Protein AF-A0A1H0IY17-F1 (afdb_monomer)

Secondary structure (DSSP, 8-state):
--SSHHHHHHHHHHHHHHHH-SSS-PPPEEEEP--------HHHHHHHHHHHHSS----EEE--SSEEEEHHHHHHHHHHH------S-HHHHHHHHHT--HHHHHHHHHHHHHHHHHHHHHHHHHHHHHHTTSTTTTT---HHHHHHHHHHHHHHHHH-SSEEE--BTTEEPPHHHHHHHHHHHHHHHHHHHHHHHTS--TTS----S-------------EE--S-HHHHHHHHHHHHHTTS----SS-HHHHHHHHHHHEE-GGG-SSSS--HHHHHHHHHSEEEETTTTEEEETT--TTPPPSSTTSPP----PPPPP-

Foldseek 3Di:
DPDCPVVVVVLLVVLLCQQPVPPPPHAAEEEDEDDDQDDADPVNLVVQCCQQQVEDFPDKDWADSHKYAYLVVVVSVCVNPDPDDPDPDPPVSSVVVVPDDSVVVSVVVSVSLVRSLVNCVVVVVVHLVVVCVDPVNVPPPDSLVVLVVLLVVLVVQLPDPTMFTDNHDRIDDHRVSRSSVSVVSNVVSVVVNVVVVPPDPPDDPDDDPDDDPDDDPPDQAAAEDQDALLLVLLVVVLCCVLVVDDQPPDDLLVSLVVNCSHHDDVNHDPDPDDPSSVVNSQQNDWDQPPVPSDTHGPSPDVPDDRPCPPPDRDDDPPDPPDD

pLDDT: mean 73.16, std 17.06, range [29.19, 95.38]

Sequence (323 aa):
MITHTDSFQKHLNIISLLLMTVDKQPATTYITSSLSDYKLSKKDLNDWYAENFESLPLYTSDKSDEVTILSSFMHYYRQYHGNEDFIDTLGERIRELEDLERDSILLDIDEYINEWIDNVFYGFARIIKKLRKEPVFACIPNDLLVIKNLLKFYKEVREAEDIQLNFFHHISLPKRVADVMTDMLILLLSDKVELITLEPTLDQPLQNPGSTLTEASNDIFKINWLAPQQEFAELIHQLTEKGYLSLPDMSMASQARHLARIFDFSATQRKQNPDVANNLLAVLKPVQDKNLKTTTYSYLKPTYKMKFDSIPYRPHKKKPKAR

Radius of gyration: 24.73 Å; Cα contacts (8 Å, |Δi|>4): 315; chains: 1; bounding box: 65×42×65 Å

Mean predicted aligned error: 17.44 Å

Organism: NCBI:txid430522

Solvent-accessible surface area (backbone atoms only — not comparable to full-atom values): 19330 Å² total; per-residue (Å²): 144,74,92,49,62,71,55,51,54,50,51,50,54,48,42,51,42,62,58,60,33,90,85,55,86,50,52,54,74,43,78,44,84,60,93,69,99,65,87,71,50,76,63,55,48,52,51,52,45,38,61,42,36,51,57,78,68,86,47,71,42,70,54,33,74,35,33,35,37,32,46,54,47,59,51,51,52,50,58,68,76,40,92,64,72,89,73,87,54,69,73,61,55,46,52,58,58,72,67,52,56,68,69,60,55,51,50,52,50,47,51,52,51,51,50,28,49,50,34,50,68,79,36,37,75,61,33,54,62,53,50,43,68,35,84,95,33,56,85,57,94,42,70,67,59,53,44,52,52,50,40,51,52,48,50,55,41,64,73,40,86,62,40,26,63,41,65,37,81,61,43,45,58,24,36,74,50,36,45,52,54,44,52,51,50,43,51,54,40,50,54,50,48,51,56,62,70,63,56,73,68,93,82,64,84,88,74,79,96,77,75,79,85,70,79,82,70,96,66,78,72,54,47,79,41,79,58,53,67,51,58,51,35,51,46,57,49,46,34,40,76,28,53,76,41,79,81,72,98,64,56,64,66,58,51,21,40,52,49,46,55,45,35,36,46,77,87,47,55,94,60,100,70,89,54,59,30,63,55,43,28,61,38,61,42,70,40,72,39,85,88,73,78,41,80,41,46,67,57,69,45,98,85,56,77,79,86,61,74,78,63,74,79,44,80,73,76,74,75,76,76,87,126

Structure (mmCIF, N/CA/C/O backbone):
data_AF-A0A1H0IY17-F1
#
_entry.id   AF-A0A1H0IY17-F1
#
loop_
_atom_site.group_PDB
_atom_site.id
_atom_site.type_symbol
_atom_site.label_atom_id
_atom_site.label_alt_id
_atom_site.label_comp_id
_atom_site.label_asym_id
_atom_site.label_entity_id
_atom_site.label_seq_id
_atom_site.pdbx_PDB_ins_code
_atom_site.Cartn_x
_atom_site.Cartn_y
_atom_site.Cartn_z
_atom_site.occupancy
_atom_site.B_iso_or_equiv
_atom_site.auth_seq_id
_atom_site.auth_comp_id
_atom_site.auth_asym_id
_atom_site.auth_atom_id
_atom_site.pdbx_PDB_model_num
ATOM 1 N N . MET A 1 1 ? 20.052 -4.767 16.374 1.00 37.91 1 MET A N 1
ATOM 2 C CA . MET A 1 1 ? 19.843 -3.956 15.152 1.00 37.91 1 MET A CA 1
ATOM 3 C C . MET A 1 1 ? 20.611 -4.509 13.933 1.00 37.91 1 MET A C 1
ATOM 5 O O . MET A 1 1 ? 20.852 -3.755 13.007 1.00 37.91 1 MET A O 1
ATOM 9 N N . ILE A 1 2 ? 21.004 -5.799 13.922 1.00 32.47 2 ILE A N 1
ATOM 10 C CA . ILE A 1 2 ? 21.912 -6.406 12.913 1.00 32.47 2 ILE A CA 1
ATOM 11 C C . ILE A 1 2 ? 21.317 -7.699 12.293 1.00 32.47 2 ILE A C 1
ATOM 13 O O . ILE A 1 2 ? 21.936 -8.333 11.456 1.00 32.47 2 ILE A O 1
ATOM 17 N N . THR A 1 3 ? 20.104 -8.129 12.647 1.00 48.06 3 THR A N 1
ATOM 18 C CA . THR A 1 3 ? 19.660 -9.507 12.344 1.00 48.06 3 THR A CA 1
ATOM 19 C C . THR A 1 3 ? 19.068 -9.738 10.951 1.00 48.06 3 THR A C 1
ATOM 21 O O . THR A 1 3 ? 18.920 -10.896 10.570 1.00 48.06 3 THR A O 1
ATOM 24 N N . HIS A 1 4 ? 18.770 -8.694 10.166 1.00 54.31 4 HIS A N 1
ATOM 25 C CA . HIS A 1 4 ? 18.048 -8.864 8.893 1.00 54.31 4 HIS A CA 1
ATOM 26 C C . HIS A 1 4 ? 18.672 -8.184 7.671 1.00 54.31 4 HIS A C 1
ATOM 28 O O . HIS A 1 4 ? 18.168 -8.401 6.574 1.00 54.31 4 HIS A O 1
ATOM 34 N N . THR A 1 5 ? 19.778 -7.440 7.794 1.00 59.03 5 THR A N 1
ATOM 35 C CA . THR A 1 5 ? 20.442 -6.803 6.635 1.00 59.03 5 THR A CA 1
ATOM 36 C C . THR A 1 5 ? 20.829 -7.835 5.570 1.00 59.03 5 THR A C 1
ATOM 38 O O . THR A 1 5 ? 20.545 -7.644 4.391 1.00 59.03 5 THR A O 1
ATOM 41 N N . ASP A 1 6 ? 21.348 -8.989 5.998 1.00 63.59 6 ASP A N 1
ATOM 42 C CA . ASP A 1 6 ? 21.683 -10.107 5.107 1.00 63.59 6 ASP A CA 1
ATOM 43 C C . ASP A 1 6 ? 20.436 -10.739 4.469 1.00 63.59 6 ASP A C 1
ATOM 45 O O . ASP A 1 6 ? 20.469 -11.185 3.322 1.00 63.59 6 ASP A O 1
ATOM 49 N N . SER A 1 7 ? 19.312 -10.753 5.196 1.00 67.50 7 SER A N 1
ATOM 50 C CA . SER A 1 7 ? 18.027 -11.219 4.670 1.00 67.50 7 SER A CA 1
ATOM 51 C C . SER A 1 7 ? 17.521 -10.269 3.586 1.00 67.50 7 SER A C 1
ATOM 53 O O . SER A 1 7 ? 17.184 -10.725 2.499 1.00 67.50 7 SER A O 1
ATOM 55 N N . PHE A 1 8 ? 17.521 -8.956 3.823 1.00 69.88 8 PHE A N 1
ATOM 56 C CA . PHE A 1 8 ? 17.051 -7.973 2.843 1.00 69.88 8 PHE A CA 1
ATOM 57 C C . PHE A 1 8 ? 17.925 -7.940 1.591 1.00 69.88 8 PHE A C 1
ATOM 59 O O . PHE A 1 8 ? 17.383 -8.021 0.492 1.00 69.88 8 PHE A O 1
ATOM 66 N N . GLN A 1 9 ? 19.253 -7.964 1.735 1.00 72.56 9 GLN A N 1
ATOM 67 C CA . GLN A 1 9 ? 20.152 -8.048 0.582 1.00 72.56 9 GLN A CA 1
ATOM 68 C C . GLN A 1 9 ? 19.930 -9.332 -0.227 1.00 72.56 9 GLN A C 1
ATOM 70 O O . GLN A 1 9 ? 19.981 -9.321 -1.455 1.00 72.56 9 GLN A O 1
ATOM 75 N N . LYS A 1 10 ? 19.636 -10.452 0.443 1.00 75.12 10 LYS A N 1
ATOM 76 C CA . LYS A 1 10 ? 19.277 -11.699 -0.237 1.00 75.12 10 LYS A CA 1
ATOM 77 C C . LYS A 1 10 ? 17.968 -11.566 -1.021 1.00 75.12 10 LYS A C 1
ATOM 79 O O . LYS A 1 10 ? 17.906 -12.079 -2.134 1.00 75.12 10 LYS A O 1
ATOM 84 N N . HIS A 1 11 ? 16.949 -10.900 -0.476 1.00 78.56 11 HIS A N 1
ATOM 85 C CA . HIS A 1 11 ? 15.690 -10.664 -1.195 1.00 78.56 11 HIS A CA 1
ATOM 86 C C . HIS A 1 11 ? 15.892 -9.722 -2.390 1.00 78.56 11 HIS A C 1
ATOM 88 O O . HIS A 1 11 ? 15.378 -10.026 -3.460 1.00 78.56 11 HIS A O 1
ATOM 94 N N . LEU A 1 12 ? 16.708 -8.668 -2.256 1.00 75.94 12 LEU A N 1
ATOM 95 C CA . LEU A 1 12 ? 17.094 -7.800 -3.377 1.00 75.94 12 LEU A CA 1
ATOM 96 C C . LEU A 1 12 ? 17.772 -8.595 -4.495 1.00 75.94 12 LEU A C 1
ATOM 98 O O . LEU A 1 12 ? 17.320 -8.570 -5.632 1.00 75.94 12 LEU A O 1
ATOM 102 N N . ASN A 1 13 ? 18.768 -9.416 -4.155 1.00 71.75 13 ASN A N 1
ATOM 103 C CA . ASN A 1 13 ? 19.439 -10.269 -5.137 1.00 71.75 13 ASN A CA 1
ATOM 104 C C . ASN A 1 13 ? 18.468 -11.257 -5.816 1.00 71.75 13 ASN A C 1
ATOM 106 O O . ASN A 1 13 ? 18.638 -11.581 -6.991 1.00 71.75 13 ASN A O 1
ATOM 110 N N . ILE A 1 14 ? 17.456 -11.754 -5.090 1.00 79.25 14 ILE A N 1
ATOM 111 C CA . ILE A 1 14 ? 16.398 -12.605 -5.655 1.00 79.25 14 ILE A CA 1
ATOM 112 C C . ILE A 1 14 ? 15.518 -11.804 -6.619 1.00 79.25 14 ILE A C 1
ATOM 114 O O . ILE A 1 14 ? 15.199 -12.324 -7.683 1.00 79.25 14 ILE A O 1
ATOM 118 N N . ILE A 1 15 ? 15.138 -10.570 -6.280 1.00 79.00 15 ILE A N 1
ATOM 119 C CA . ILE A 1 15 ? 14.348 -9.692 -7.156 1.00 79.00 15 ILE A CA 1
ATOM 120 C C . ILE A 1 15 ? 15.106 -9.426 -8.454 1.00 79.00 15 ILE A C 1
ATOM 122 O O . ILE A 1 15 ? 14.567 -9.716 -9.522 1.00 79.00 15 ILE A O 1
ATOM 126 N N . SER A 1 16 ? 16.362 -8.980 -8.370 1.00 76.31 16 SER A N 1
ATOM 127 C CA . SER A 1 16 ? 17.181 -8.715 -9.554 1.00 76.31 16 SER A CA 1
ATOM 128 C C . SER A 1 16 ? 17.328 -9.976 -10.405 1.00 76.31 16 SER A C 1
ATOM 130 O O . SER A 1 16 ? 17.179 -9.925 -11.621 1.00 76.31 16 SER A O 1
ATOM 132 N N . LEU A 1 17 ? 17.524 -11.146 -9.783 1.00 74.75 17 LEU A N 1
ATOM 133 C CA . LEU A 1 17 ? 17.563 -12.417 -10.505 1.00 74.75 17 LEU A CA 1
ATOM 134 C C . LEU A 1 17 ? 16.223 -12.748 -11.178 1.00 74.75 17 LEU A C 1
ATOM 136 O O . LEU A 1 17 ? 16.236 -13.200 -12.313 1.00 74.75 17 LEU A O 1
ATOM 140 N N . LEU A 1 18 ? 15.085 -12.547 -10.509 1.00 77.31 18 LEU A N 1
ATOM 141 C CA . LEU A 1 18 ? 13.752 -12.826 -11.060 1.00 77.31 18 LEU A CA 1
ATOM 142 C C . LEU A 1 18 ? 13.399 -11.902 -12.229 1.00 77.31 18 LEU A C 1
ATOM 144 O O . LEU A 1 18 ? 12.752 -12.347 -13.178 1.00 77.31 18 LEU A O 1
ATOM 148 N N . LEU A 1 19 ? 13.824 -10.641 -12.169 1.00 71.81 19 LEU A N 1
ATOM 149 C CA . LEU A 1 19 ? 13.675 -9.687 -13.265 1.00 71.81 19 LEU A CA 1
ATOM 150 C C . LEU A 1 19 ? 14.589 -10.060 -14.439 1.00 71.81 19 LEU A C 1
ATOM 152 O O . LEU A 1 19 ? 14.130 -10.115 -15.578 1.00 71.81 19 LEU A O 1
ATOM 156 N N . MET A 1 20 ? 15.852 -10.388 -14.149 1.00 68.88 20 MET A N 1
ATOM 157 C CA . MET A 1 20 ? 16.910 -10.575 -15.147 1.00 68.88 20 MET A CA 1
ATOM 158 C C . MET A 1 20 ? 17.097 -12.019 -15.620 1.00 68.88 20 MET A C 1
ATOM 160 O O . MET A 1 20 ? 17.991 -12.262 -16.424 1.00 68.88 20 MET A O 1
ATOM 164 N N . THR A 1 21 ? 16.338 -12.995 -15.100 1.00 59.38 21 THR A N 1
ATOM 165 C CA . THR A 1 21 ? 16.681 -14.421 -15.244 1.00 59.38 21 THR A CA 1
ATOM 166 C C . THR A 1 21 ? 16.997 -14.821 -16.687 1.00 59.38 21 THR A C 1
ATOM 168 O O . THR A 1 21 ? 16.130 -14.896 -17.554 1.00 59.38 21 THR A O 1
ATOM 171 N N . VAL A 1 22 ? 18.277 -15.135 -16.880 1.00 46.47 22 VAL A N 1
ATOM 172 C CA . VAL A 1 22 ? 18.977 -15.380 -18.146 1.00 46.47 22 VAL A CA 1
ATOM 173 C C . VAL A 1 22 ? 18.685 -16.780 -18.732 1.00 46.47 22 VAL A C 1
ATOM 175 O O . VAL A 1 22 ? 18.969 -17.021 -19.898 1.00 46.47 22 VAL A O 1
ATOM 178 N N . ASP A 1 23 ? 18.033 -17.683 -17.979 1.00 43.78 23 ASP A N 1
ATOM 179 C CA . ASP A 1 23 ? 17.825 -19.099 -18.369 1.00 43.78 23 ASP A CA 1
ATOM 180 C C . ASP A 1 23 ? 16.355 -19.584 -18.394 1.00 43.78 23 ASP A C 1
ATOM 182 O O . ASP A 1 23 ? 16.060 -20.710 -18.801 1.00 43.78 23 ASP A O 1
ATOM 186 N N . LYS A 1 24 ? 15.393 -18.760 -17.970 1.00 46.62 24 LYS A N 1
ATOM 187 C CA . LYS A 1 24 ? 13.948 -19.028 -18.089 1.00 46.62 24 LYS A CA 1
ATOM 188 C C . LYS A 1 24 ? 13.321 -17.738 -18.568 1.00 46.62 24 LYS A C 1
ATOM 190 O O . LYS A 1 24 ? 13.585 -16.723 -17.942 1.00 46.62 24 LYS A O 1
ATOM 195 N N . GLN A 1 25 ? 12.567 -17.799 -19.670 1.00 52.28 25 GLN A N 1
ATOM 196 C CA . GLN A 1 25 ? 12.055 -16.636 -20.403 1.00 52.28 25 GLN A CA 1
ATOM 197 C C . GLN A 1 25 ? 11.813 -15.431 -19.476 1.00 52.28 25 GLN A C 1
ATOM 199 O O . GLN A 1 25 ? 10.985 -15.556 -18.568 1.00 52.28 25 GLN A O 1
ATOM 204 N N . PRO A 1 26 ? 12.547 -14.316 -19.662 1.00 57.06 26 PRO A N 1
ATOM 205 C CA . PRO A 1 26 ? 12.422 -13.157 -18.788 1.00 57.06 26 PRO A CA 1
ATOM 206 C C . PRO A 1 26 ? 10.967 -12.682 -18.750 1.00 57.06 26 PRO A C 1
ATOM 208 O O . PRO A 1 26 ? 10.211 -12.934 -19.697 1.00 57.06 26 PRO A O 1
ATOM 211 N N . ALA A 1 27 ? 10.569 -11.995 -17.677 1.00 63.00 27 ALA A N 1
ATOM 212 C CA . ALA A 1 27 ? 9.201 -11.498 -17.522 1.00 63.00 27 ALA A CA 1
ATOM 213 C C . ALA A 1 27 ? 8.823 -10.618 -18.716 1.00 63.00 27 ALA A C 1
ATOM 215 O O . ALA A 1 27 ? 9.555 -9.673 -19.024 1.00 63.00 27 ALA A O 1
ATOM 216 N N . THR A 1 28 ? 7.747 -10.945 -19.437 1.00 66.75 28 THR A N 1
ATOM 217 C CA . THR A 1 28 ? 7.346 -10.179 -20.626 1.00 66.75 28 THR A CA 1
ATOM 218 C C . THR A 1 28 ? 7.130 -8.725 -20.229 1.00 66.75 28 THR A C 1
ATOM 220 O O . THR A 1 28 ? 6.420 -8.456 -19.263 1.00 66.75 28 THR A O 1
ATOM 223 N N . THR A 1 29 ? 7.789 -7.804 -20.930 1.00 68.38 29 THR A N 1
ATOM 224 C CA . THR A 1 29 ? 7.802 -6.381 -20.587 1.00 68.38 29 THR A CA 1
ATOM 225 C C . THR A 1 29 ? 6.983 -5.611 -21.608 1.00 68.38 29 THR A C 1
ATOM 227 O O . THR A 1 29 ? 7.269 -5.691 -22.801 1.00 68.38 29 THR A O 1
ATOM 230 N N . TYR A 1 30 ? 6.000 -4.848 -21.143 1.00 75.19 30 TYR A N 1
ATOM 231 C CA . TYR A 1 30 ? 5.195 -3.969 -21.984 1.00 75.19 30 TYR A CA 1
ATOM 232 C C . TYR A 1 30 ? 5.349 -2.529 -21.523 1.00 75.19 30 TYR A C 1
ATOM 234 O O . TYR A 1 30 ? 5.089 -2.206 -20.361 1.00 75.19 30 TYR A O 1
ATOM 242 N N . ILE A 1 31 ? 5.715 -1.654 -22.456 1.00 69.94 31 ILE A N 1
ATOM 243 C CA . ILE A 1 31 ? 5.578 -0.215 -22.263 1.00 69.94 31 ILE A CA 1
ATOM 244 C C . ILE A 1 31 ? 4.209 0.179 -22.794 1.00 69.94 31 ILE A C 1
ATOM 246 O O . ILE A 1 31 ? 3.917 0.023 -23.978 1.00 69.94 31 ILE A O 1
ATOM 250 N N . THR A 1 32 ? 3.356 0.686 -21.910 1.00 72.56 32 THR A N 1
ATOM 251 C CA . THR A 1 32 ? 2.090 1.289 -22.328 1.00 72.56 32 THR A CA 1
ATOM 252 C C . THR A 1 32 ? 2.294 2.783 -22.499 1.00 72.56 32 THR A C 1
ATOM 254 O O . THR A 1 32 ? 2.625 3.490 -21.542 1.00 72.56 32 THR A O 1
ATOM 257 N N . SER A 1 33 ? 2.092 3.283 -23.715 1.00 62.88 33 SER A N 1
ATOM 258 C CA . SER A 1 33 ? 2.184 4.711 -23.972 1.00 62.88 33 SER A CA 1
ATOM 259 C C . SER A 1 33 ? 0.925 5.424 -23.486 1.00 62.88 33 SER A C 1
ATOM 261 O O . SER A 1 33 ? -0.207 5.106 -23.846 1.00 62.88 33 SER A O 1
ATOM 263 N N . SER A 1 34 ? 1.138 6.401 -22.608 1.00 62.03 34 SER A N 1
ATOM 264 C CA . SER A 1 34 ? 0.096 7.266 -22.069 1.00 62.03 34 SER A CA 1
ATOM 265 C C . SER A 1 34 ? 0.420 8.702 -22.457 1.00 62.03 34 SER A C 1
ATOM 267 O O . SER A 1 34 ? 1.279 9.343 -21.851 1.00 62.03 34 SER A O 1
ATOM 269 N N . LEU A 1 35 ? -0.266 9.211 -23.480 1.00 51.00 35 LEU A N 1
ATOM 270 C CA . LEU A 1 35 ? -0.174 10.609 -23.893 1.00 51.00 35 LEU A CA 1
ATOM 271 C C . LEU A 1 35 ? -1.081 11.452 -22.998 1.00 51.00 35 LEU A C 1
ATOM 273 O O . LEU A 1 35 ? -2.274 11.604 -23.258 1.00 51.00 35 LEU A O 1
ATOM 277 N N . SER A 1 36 ? -0.515 12.016 -21.938 1.00 52.34 36 SER A N 1
ATOM 278 C CA . SER A 1 36 ? -1.135 13.149 -21.258 1.00 52.34 36 SER A CA 1
ATOM 279 C C . SER A 1 36 ? -0.161 14.316 -21.277 1.00 52.34 36 SER A C 1
ATOM 281 O O . SER A 1 36 ? 0.764 14.351 -20.469 1.00 52.34 36 SER A O 1
ATOM 283 N N . ASP A 1 37 ? -0.374 15.262 -22.195 1.00 49.00 37 ASP A N 1
ATOM 284 C CA . ASP A 1 37 ? 0.392 16.510 -22.331 1.00 49.00 37 ASP A CA 1
ATOM 285 C C . ASP A 1 37 ? 0.127 17.459 -21.150 1.00 49.00 37 ASP A C 1
ATOM 287 O O . ASP A 1 37 ? -0.426 18.550 -21.297 1.00 49.00 37 ASP A O 1
ATOM 291 N N . TYR A 1 38 ? 0.478 17.030 -19.941 1.00 56.69 38 TYR A N 1
ATOM 292 C CA . TYR A 1 38 ? 0.327 17.823 -18.734 1.00 56.69 38 TYR A CA 1
ATOM 293 C C . TYR A 1 38 ? 1.695 18.185 -18.180 1.00 56.69 38 TYR A C 1
ATOM 295 O O . TYR A 1 38 ? 2.467 17.334 -17.744 1.00 56.69 38 TYR A O 1
ATOM 303 N N . LYS A 1 39 ? 1.980 19.488 -18.174 1.00 64.31 39 LYS A N 1
ATOM 304 C CA . LYS A 1 39 ? 3.112 20.050 -17.446 1.00 64.31 39 LYS A CA 1
ATOM 305 C C . LYS A 1 39 ? 2.818 19.903 -15.952 1.00 64.31 39 LYS A C 1
ATOM 307 O O . LYS A 1 39 ? 2.002 20.652 -15.416 1.00 64.31 39 LYS A O 1
ATOM 312 N N . LEU A 1 40 ? 3.435 18.916 -15.305 1.00 71.12 40 LEU A N 1
ATOM 313 C CA . LEU A 1 40 ? 3.306 18.730 -13.862 1.00 71.12 40 LEU A CA 1
ATOM 314 C C . LEU A 1 40 ? 3.971 19.897 -13.136 1.00 71.12 40 LEU A C 1
ATOM 316 O O . LEU A 1 40 ? 5.055 20.340 -13.509 1.00 71.12 40 LEU A O 1
ATOM 320 N N . SER A 1 41 ? 3.336 20.424 -12.094 1.00 83.12 41 SER A N 1
ATOM 321 C CA . SER A 1 41 ? 4.022 21.351 -11.201 1.00 83.12 41 SER A CA 1
ATOM 322 C C . SER A 1 41 ? 5.042 20.596 -10.341 1.00 83.12 41 SER A C 1
ATOM 324 O O . SER A 1 41 ? 4.937 19.387 -10.140 1.00 83.12 41 SER A O 1
ATOM 326 N N . LYS A 1 42 ? 5.999 21.316 -9.739 1.00 83.06 42 LYS A N 1
ATOM 327 C CA . LYS A 1 42 ? 6.918 20.725 -8.747 1.00 83.06 42 LYS A CA 1
ATOM 328 C C . LYS A 1 42 ? 6.168 20.037 -7.600 1.00 83.06 42 LYS A C 1
ATOM 330 O O . LYS A 1 42 ? 6.643 19.049 -7.055 1.00 83.06 42 LYS A O 1
ATOM 335 N N . LYS A 1 43 ? 5.000 20.567 -7.225 1.00 86.62 43 LYS A N 1
ATOM 336 C CA . LYS A 1 43 ? 4.153 19.948 -6.209 1.00 86.62 43 LYS A CA 1
ATOM 337 C C . LYS A 1 43 ? 3.595 18.613 -6.705 1.00 86.62 43 LYS A C 1
ATOM 339 O O . LYS A 1 43 ? 3.693 17.643 -5.972 1.00 86.62 43 LYS A O 1
ATOM 344 N N . ASP A 1 44 ? 3.081 18.564 -7.931 1.00 86.38 44 ASP A N 1
ATOM 345 C CA . ASP A 1 44 ? 2.517 17.331 -8.493 1.00 86.38 44 ASP A CA 1
ATOM 346 C C . ASP A 1 44 ? 3.588 16.237 -8.632 1.00 86.38 44 ASP A C 1
ATOM 348 O O . ASP A 1 44 ? 3.319 15.083 -8.323 1.00 86.38 44 ASP A O 1
ATOM 352 N N . LEU A 1 45 ? 4.821 16.602 -9.011 1.00 86.38 45 LEU A N 1
ATOM 353 C CA . LEU A 1 45 ? 5.962 15.676 -9.041 1.00 86.38 45 LEU A CA 1
ATOM 354 C C . LEU A 1 45 ? 6.327 15.151 -7.646 1.00 86.38 45 LEU A C 1
ATOM 356 O O . LEU A 1 45 ? 6.570 13.960 -7.484 1.00 86.38 45 LEU A O 1
ATOM 360 N N . ASN A 1 46 ? 6.338 16.021 -6.631 1.00 89.12 46 ASN A N 1
ATOM 361 C CA . ASN A 1 46 ? 6.594 15.606 -5.250 1.00 89.12 46 ASN A CA 1
ATOM 362 C C . ASN A 1 46 ? 5.487 14.694 -4.703 1.00 89.12 46 ASN A C 1
ATOM 364 O O . ASN A 1 46 ? 5.785 13.744 -3.984 1.00 89.12 46 ASN A O 1
ATOM 368 N N . ASP A 1 47 ? 4.225 14.999 -5.011 1.00 89.12 47 ASP A N 1
ATOM 369 C CA . ASP A 1 47 ? 3.076 14.199 -4.584 1.00 89.12 47 ASP A CA 1
ATOM 370 C C . ASP A 1 47 ? 3.118 12.822 -5.277 1.00 89.12 47 ASP A C 1
ATOM 372 O O . ASP A 1 47 ? 3.045 11.800 -4.598 1.00 89.12 47 ASP A O 1
ATOM 376 N N . TRP A 1 48 ? 3.378 12.783 -6.591 1.00 90.94 48 TRP A N 1
ATOM 377 C CA . TRP A 1 48 ? 3.592 11.542 -7.345 1.00 90.94 48 TRP A CA 1
ATOM 378 C C . TRP A 1 48 ? 4.746 10.705 -6.777 1.00 90.94 48 TRP A C 1
ATOM 380 O O . TRP A 1 48 ? 4.592 9.500 -6.567 1.00 90.94 48 TRP A O 1
ATOM 390 N N . TYR A 1 49 ? 5.890 11.327 -6.481 1.00 92.94 49 TYR A N 1
ATOM 391 C CA . TYR A 1 49 ? 7.031 10.625 -5.895 1.00 92.94 49 TYR A CA 1
ATOM 392 C C . TYR A 1 49 ? 6.681 10.066 -4.513 1.00 92.94 49 TYR A C 1
ATOM 394 O O . TYR A 1 49 ? 6.956 8.907 -4.216 1.00 92.94 49 TYR A O 1
ATOM 402 N N . ALA A 1 50 ? 6.006 10.855 -3.672 1.00 90.69 50 ALA A N 1
ATOM 403 C CA . ALA A 1 50 ? 5.592 10.408 -2.349 1.00 90.69 50 ALA A CA 1
ATOM 404 C C . ALA A 1 50 ? 4.619 9.218 -2.404 1.00 90.69 50 ALA A C 1
ATOM 406 O O . ALA A 1 50 ? 4.705 8.336 -1.551 1.00 90.69 50 ALA A O 1
ATOM 407 N N . GLU A 1 51 ? 3.719 9.183 -3.387 1.00 89.69 51 GLU A N 1
ATOM 408 C CA . GLU A 1 51 ? 2.786 8.072 -3.604 1.00 89.69 51 GLU A CA 1
ATOM 409 C C . GLU A 1 51 ? 3.490 6.789 -4.064 1.00 89.69 51 GLU A C 1
ATOM 411 O O . GLU A 1 51 ? 3.068 5.706 -3.669 1.00 89.69 51 GLU A O 1
ATOM 416 N N . ASN A 1 52 ? 4.570 6.891 -4.843 1.00 93.19 52 ASN A N 1
ATOM 417 C CA . ASN A 1 52 ? 5.251 5.735 -5.441 1.00 93.19 52 ASN A CA 1
ATOM 418 C C . ASN A 1 52 ? 6.470 5.236 -4.663 1.00 93.19 52 ASN A C 1
ATOM 420 O O . ASN A 1 52 ? 6.759 4.049 -4.705 1.00 93.19 52 ASN A O 1
ATOM 424 N N . PHE A 1 53 ? 7.176 6.124 -3.963 1.00 94.62 53 PHE A N 1
ATOM 425 C CA . PHE A 1 53 ? 8.466 5.837 -3.325 1.00 94.62 53 PHE A CA 1
ATOM 426 C C . PHE A 1 53 ? 8.458 6.074 -1.811 1.00 94.62 53 PHE A C 1
ATOM 428 O O . PHE A 1 53 ? 9.315 5.556 -1.105 1.00 94.62 53 PHE A O 1
ATOM 435 N N . GLU A 1 54 ? 7.479 6.813 -1.273 1.00 91.94 54 GLU A N 1
ATOM 436 C CA . GLU A 1 54 ? 7.376 7.108 0.166 1.00 91.94 54 GLU A CA 1
ATOM 437 C C . GLU A 1 54 ? 6.040 6.666 0.782 1.00 91.94 54 GLU A C 1
ATOM 439 O O . GLU A 1 54 ? 5.511 7.318 1.698 1.00 91.94 54 GLU A O 1
ATOM 444 N N . SER A 1 55 ? 5.491 5.563 0.281 1.00 90.12 55 SER A N 1
ATOM 445 C CA . SER A 1 55 ? 4.220 4.996 0.719 1.00 90.12 55 SER A CA 1
ATOM 446 C C . SER A 1 55 ? 4.337 3.486 0.954 1.00 90.12 55 SER A C 1
ATOM 448 O O . SER A 1 55 ? 5.248 2.816 0.465 1.00 90.12 55 SER A O 1
ATOM 450 N N . LEU A 1 56 ? 3.412 2.955 1.756 1.00 93.06 56 LEU A N 1
ATOM 451 C CA . LEU A 1 56 ? 3.215 1.517 1.901 1.00 93.06 56 LEU A CA 1
ATOM 452 C C . LEU A 1 56 ? 2.031 1.091 1.020 1.00 93.06 56 LEU A C 1
ATOM 454 O O . LEU A 1 56 ? 1.027 1.807 1.008 1.00 93.06 56 LEU A O 1
ATOM 458 N N . PRO A 1 57 ? 2.107 -0.056 0.321 1.00 93.00 57 PRO A N 1
ATOM 459 C CA . PRO A 1 57 ? 1.047 -0.504 -0.575 1.00 93.00 57 PRO A CA 1
ATOM 460 C C . PRO A 1 57 ? -0.233 -0.822 0.202 1.00 93.00 57 PRO A C 1
ATOM 462 O O . PRO A 1 57 ? -0.236 -1.634 1.122 1.00 93.00 57 PRO A O 1
ATOM 465 N N . LEU A 1 58 ? -1.347 -0.200 -0.184 1.00 90.00 58 LEU A N 1
ATOM 466 C CA . LEU A 1 58 ? -2.663 -0.410 0.446 1.00 90.00 58 LEU A CA 1
ATOM 467 C C . LEU A 1 58 ? -3.683 -1.080 -0.473 1.00 90.00 58 LEU A C 1
ATOM 469 O O . LEU A 1 58 ? -4.818 -1.322 -0.064 1.00 90.00 58 LEU A O 1
ATOM 473 N N . TYR A 1 59 ? -3.291 -1.357 -1.712 1.00 90.19 59 TYR A N 1
ATOM 474 C CA . TYR A 1 59 ? -4.168 -1.881 -2.747 1.00 90.19 59 TYR A CA 1
ATOM 475 C C . TYR A 1 59 ? -3.603 -3.177 -3.312 1.00 90.19 59 TYR A C 1
ATOM 477 O O . TYR A 1 59 ? -2.390 -3.399 -3.318 1.00 90.19 59 TYR A O 1
ATOM 485 N N . THR A 1 60 ? -4.504 -4.011 -3.814 1.00 93.19 60 THR A N 1
ATOM 486 C CA . THR A 1 60 ? -4.169 -5.237 -4.528 1.00 93.19 60 THR A CA 1
ATOM 487 C C . THR A 1 60 ? -4.527 -5.112 -5.999 1.00 93.19 60 THR A C 1
ATOM 489 O O . THR A 1 60 ? -5.374 -4.306 -6.392 1.00 93.19 60 THR A O 1
ATOM 492 N N . SER A 1 61 ? -3.883 -5.939 -6.806 1.00 91.06 61 SER A N 1
ATOM 493 C CA . SER A 1 61 ? -4.261 -6.222 -8.185 1.00 91.06 61 SER A CA 1
ATOM 494 C C . SER A 1 61 ? -4.390 -7.730 -8.370 1.00 91.06 61 SER A C 1
ATOM 496 O O . SER A 1 61 ? -3.918 -8.505 -7.531 1.00 91.06 61 SER A O 1
ATOM 498 N N . ASP A 1 62 ? -4.979 -8.144 -9.488 1.00 93.25 62 ASP A N 1
ATOM 499 C CA . ASP A 1 62 ? -4.883 -9.529 -9.939 1.00 93.25 62 ASP A CA 1
ATOM 500 C C . ASP A 1 62 ? -3.410 -9.907 -10.160 1.00 93.25 62 ASP A C 1
ATOM 502 O O . ASP A 1 62 ? -2.554 -9.044 -10.406 1.00 93.25 62 ASP A O 1
ATOM 506 N N . LYS A 1 63 ? -3.109 -11.202 -10.059 1.00 92.31 63 LYS A N 1
ATOM 507 C CA . LYS A 1 63 ? -1.776 -11.727 -10.355 1.00 92.31 63 LYS A CA 1
ATOM 508 C C . LYS A 1 63 ? -1.365 -11.373 -11.785 1.00 92.31 63 LYS A C 1
ATOM 510 O O . LYS A 1 63 ? -2.140 -11.538 -12.726 1.00 92.31 63 LYS A O 1
ATOM 515 N N . SER A 1 64 ? -0.115 -10.959 -11.940 1.00 88.00 64 SER A N 1
ATOM 516 C CA . SER A 1 64 ? 0.518 -10.752 -13.241 1.00 88.00 64 SER A CA 1
ATOM 517 C C . SER A 1 64 ? 1.715 -11.685 -13.382 1.00 88.00 64 SER A C 1
ATOM 519 O O . SER A 1 64 ? 2.439 -11.907 -12.417 1.00 88.00 64 SER A O 1
ATOM 521 N N . ASP A 1 65 ? 1.966 -12.206 -14.579 1.00 86.12 65 ASP A N 1
ATOM 522 C CA . ASP A 1 65 ? 3.253 -12.836 -14.922 1.00 86.12 65 ASP A CA 1
ATOM 523 C C . ASP A 1 65 ? 4.170 -11.863 -15.686 1.00 86.12 65 ASP A C 1
ATOM 525 O O . ASP A 1 65 ? 5.323 -12.171 -15.993 1.00 86.12 65 ASP A O 1
ATOM 529 N N . GLU A 1 66 ? 3.658 -10.670 -15.979 1.00 85.75 66 GLU A N 1
ATOM 530 C CA . GLU A 1 66 ? 4.255 -9.694 -16.877 1.00 85.75 66 GLU A CA 1
ATOM 531 C C . GLU A 1 66 ? 4.653 -8.431 -16.116 1.00 85.75 66 GLU A C 1
ATOM 533 O O . GLU A 1 66 ? 4.026 -8.036 -15.126 1.00 85.75 66 GLU A O 1
ATOM 538 N N . VAL A 1 67 ? 5.697 -7.785 -16.620 1.00 86.00 67 VAL A N 1
ATOM 539 C CA . VAL A 1 67 ? 6.071 -6.428 -16.252 1.00 86.00 67 VAL A CA 1
ATOM 540 C C . VAL A 1 67 ? 5.326 -5.480 -17.185 1.00 86.00 67 VAL A C 1
ATOM 542 O O . VAL A 1 67 ? 5.487 -5.545 -18.401 1.00 86.00 67 VAL A O 1
ATOM 545 N N . THR A 1 68 ? 4.536 -4.564 -16.641 1.00 86.31 68 THR A N 1
ATOM 546 C CA . THR A 1 68 ? 3.945 -3.472 -17.429 1.00 86.31 68 THR A CA 1
ATOM 547 C C . THR A 1 68 ? 4.316 -2.151 -16.798 1.00 86.31 68 THR A C 1
ATOM 549 O O . THR A 1 68 ? 4.073 -1.963 -15.613 1.00 86.31 68 THR A O 1
ATOM 552 N N . ILE A 1 69 ? 4.861 -1.226 -17.578 1.00 85.19 69 ILE A N 1
ATOM 553 C CA . ILE A 1 69 ? 5.174 0.128 -17.124 1.00 85.19 69 ILE A CA 1
ATOM 554 C C . ILE A 1 69 ? 4.522 1.139 -18.057 1.00 85.19 69 ILE A C 1
ATOM 556 O O . ILE A 1 69 ? 4.548 0.986 -19.280 1.00 85.19 69 ILE A O 1
ATOM 560 N N . LEU A 1 70 ? 3.908 2.181 -17.497 1.00 84.56 70 LEU A N 1
ATOM 561 C CA . LEU A 1 70 ? 3.482 3.311 -18.316 1.00 84.56 70 LEU A CA 1
ATOM 562 C C . LEU A 1 70 ? 4.674 4.230 -18.565 1.00 84.56 70 LEU A C 1
ATOM 564 O O . LEU A 1 70 ? 5.387 4.594 -17.631 1.00 84.56 70 LEU A O 1
ATOM 568 N N . SER A 1 71 ? 4.833 4.691 -19.804 1.00 76.94 71 SER A N 1
ATOM 569 C CA . SER A 1 71 ? 5.903 5.629 -20.171 1.00 76.94 71 SER A CA 1
ATOM 570 C C . SER A 1 71 ? 5.883 6.923 -19.341 1.00 76.94 71 SER A C 1
ATOM 572 O O . SER A 1 71 ? 6.929 7.511 -19.064 1.00 76.94 71 SER A O 1
ATOM 574 N N . SER A 1 72 ? 4.702 7.336 -18.867 1.00 79.44 72 SER A N 1
ATOM 575 C CA . SER A 1 72 ? 4.541 8.465 -17.948 1.00 79.44 72 SER A CA 1
ATOM 576 C C . SER A 1 72 ? 5.264 8.259 -16.615 1.00 79.44 72 SER A C 1
ATOM 578 O O . SER A 1 72 ? 5.795 9.224 -16.077 1.00 79.44 72 SER A O 1
ATOM 580 N N . PHE A 1 73 ? 5.338 7.026 -16.098 1.00 86.81 73 PHE A N 1
ATOM 581 C CA . PHE A 1 73 ? 6.063 6.724 -14.861 1.00 86.81 73 PHE A CA 1
ATOM 582 C C . PHE A 1 73 ? 7.548 7.060 -15.004 1.00 86.81 73 PHE A C 1
ATOM 584 O O . PHE A 1 73 ? 8.092 7.832 -14.219 1.00 86.81 73 PHE A O 1
ATOM 591 N N . MET A 1 74 ? 8.183 6.527 -16.051 1.00 82.69 74 MET A N 1
ATOM 592 C CA . MET A 1 74 ? 9.607 6.746 -16.329 1.00 82.69 74 MET A CA 1
ATOM 593 C C . MET A 1 74 ? 9.899 8.231 -16.548 1.00 82.69 74 MET A C 1
ATOM 595 O O . MET A 1 74 ? 10.900 8.763 -16.071 1.00 82.69 74 MET A O 1
ATOM 599 N N . HIS A 1 75 ? 8.996 8.923 -17.247 1.00 79.06 75 HIS A N 1
ATOM 600 C CA . HIS A 1 75 ? 9.107 10.358 -17.455 1.00 79.06 75 HIS A CA 1
ATOM 601 C C . HIS A 1 75 ? 9.067 11.145 -16.138 1.00 79.06 75 HIS A C 1
ATOM 603 O O . HIS A 1 75 ? 9.916 12.010 -15.925 1.00 79.06 75 HIS A O 1
ATOM 609 N N . TYR A 1 76 ? 8.115 10.846 -15.250 1.00 86.12 76 TYR A N 1
ATOM 610 C CA . TYR A 1 76 ? 7.985 11.531 -13.961 1.00 86.12 76 TYR A CA 1
ATOM 611 C C . TYR A 1 76 ? 9.155 11.227 -13.028 1.00 86.12 76 TYR A C 1
ATOM 613 O O . TYR A 1 76 ? 9.663 12.152 -12.395 1.00 86.12 76 TYR A O 1
ATOM 621 N N . TYR A 1 77 ? 9.652 9.986 -13.020 1.00 87.25 77 TYR A N 1
ATOM 622 C CA . TYR A 1 77 ? 10.869 9.621 -12.294 1.00 87.25 77 TYR A CA 1
ATOM 623 C C . TYR A 1 77 ? 12.056 10.476 -12.754 1.00 87.25 77 TYR A C 1
ATOM 625 O O . TYR A 1 77 ? 12.667 11.193 -11.961 1.00 87.25 77 TYR A O 1
ATOM 633 N N . ARG A 1 78 ? 12.327 10.511 -14.065 1.00 83.00 78 ARG A N 1
ATOM 634 C CA . ARG A 1 78 ? 13.428 11.310 -14.628 1.00 83.00 78 ARG A CA 1
ATOM 635 C C . ARG A 1 78 ? 13.270 12.806 -14.352 1.00 83.00 78 ARG A C 1
ATOM 637 O O . ARG A 1 78 ? 14.263 13.465 -14.073 1.00 83.00 78 ARG A O 1
ATOM 644 N N . GLN A 1 79 ? 12.050 13.346 -14.392 1.00 81.50 79 GLN A N 1
ATOM 645 C CA . GLN A 1 79 ? 11.792 14.750 -14.043 1.00 81.50 79 GLN A CA 1
ATOM 646 C C . GLN A 1 79 ? 12.000 15.059 -12.558 1.00 81.50 79 GLN A C 1
ATOM 648 O O . GLN A 1 79 ? 12.373 16.179 -12.223 1.00 81.50 79 GLN A O 1
ATOM 653 N N . TYR A 1 80 ? 11.739 14.104 -11.665 1.00 86.38 80 TYR A N 1
ATOM 654 C CA . TYR A 1 80 ? 11.953 14.294 -10.234 1.00 86.38 80 TYR A CA 1
ATOM 655 C C . TYR A 1 80 ? 13.448 14.288 -9.873 1.00 86.38 80 TYR A C 1
ATOM 657 O O . TYR A 1 80 ? 13.892 15.134 -9.095 1.00 86.38 80 TYR A O 1
ATOM 665 N N . HIS A 1 81 ? 14.230 13.373 -10.459 1.00 84.31 81 HIS A N 1
ATOM 666 C CA . HIS A 1 81 ? 15.669 13.233 -10.185 1.00 84.31 81 HIS A CA 1
ATOM 667 C C . HIS A 1 81 ? 16.559 14.149 -11.043 1.00 84.31 81 HIS A C 1
ATOM 669 O O . HIS A 1 81 ? 17.655 14.526 -10.624 1.00 84.31 81 HIS A O 1
ATOM 675 N N . GLY A 1 82 ? 16.109 14.518 -12.241 1.00 74.56 82 GLY A N 1
ATOM 676 C CA . GLY A 1 82 ? 16.832 15.396 -13.152 1.00 74.56 82 GLY A CA 1
ATOM 677 C C . GLY A 1 82 ? 16.618 16.874 -12.826 1.00 74.56 82 GLY A C 1
ATOM 678 O O . GLY A 1 82 ? 15.493 17.354 -12.761 1.00 74.56 82 GLY A O 1
ATOM 679 N N . ASN A 1 83 ? 17.707 17.639 -12.729 1.00 53.41 83 ASN A N 1
ATOM 680 C CA . ASN A 1 83 ? 17.686 19.111 -12.791 1.00 53.41 83 ASN A CA 1
ATOM 681 C C . ASN A 1 83 ? 17.520 19.625 -14.239 1.00 53.41 83 ASN A C 1
ATOM 683 O O . ASN A 1 83 ? 18.003 20.706 -14.573 1.00 53.41 83 ASN A O 1
ATOM 687 N N . GLU A 1 84 ? 16.921 18.838 -15.133 1.00 50.66 84 GLU A N 1
ATOM 688 C CA . GLU A 1 84 ? 16.727 19.273 -16.511 1.00 50.66 84 GLU A CA 1
ATOM 689 C C . GLU A 1 84 ? 15.634 20.338 -16.560 1.00 50.66 84 GLU A C 1
ATOM 691 O O . GLU A 1 84 ? 14.557 20.179 -15.977 1.00 50.66 84 GLU A O 1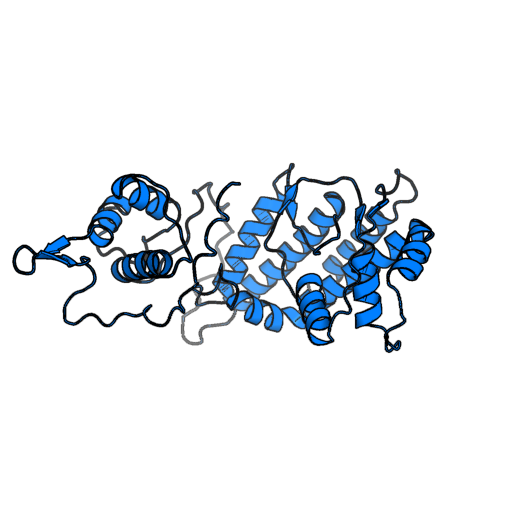
ATOM 696 N N . ASP A 1 85 ? 15.916 21.431 -17.273 1.00 48.56 85 ASP A N 1
ATOM 697 C CA . ASP A 1 85 ? 14.886 22.374 -17.685 1.00 48.56 85 ASP A CA 1
ATOM 698 C C . ASP A 1 85 ? 13.721 21.583 -18.289 1.00 48.56 85 ASP A C 1
ATOM 700 O O . ASP A 1 85 ? 13.937 20.595 -18.984 1.00 48.56 85 ASP A O 1
ATOM 704 N N . PHE A 1 86 ? 12.484 21.979 -17.983 1.00 50.00 86 PHE A N 1
ATOM 705 C CA . PHE A 1 86 ? 11.258 21.387 -18.529 1.00 50.00 86 PHE A CA 1
ATOM 706 C C . PHE A 1 86 ? 11.344 21.308 -20.068 1.00 50.00 86 PHE A C 1
ATOM 708 O O . PHE A 1 86 ? 10.947 22.256 -20.741 1.00 50.00 86 PHE A O 1
ATOM 715 N N . ILE A 1 87 ? 11.883 20.219 -20.628 1.00 48.22 87 ILE A N 1
ATOM 716 C CA . ILE A 1 87 ? 12.026 20.070 -22.077 1.00 48.22 87 ILE A CA 1
ATOM 717 C C . ILE A 1 87 ? 10.642 19.811 -22.668 1.00 48.22 87 ILE A C 1
ATOM 719 O O . ILE A 1 87 ? 9.889 18.941 -22.219 1.00 48.22 87 ILE A O 1
ATOM 723 N N . ASP A 1 88 ? 10.326 20.640 -23.658 1.00 51.59 88 ASP A N 1
ATOM 724 C CA . ASP A 1 88 ? 9.063 20.697 -24.362 1.00 51.59 88 ASP A CA 1
ATOM 725 C C . ASP A 1 88 ? 8.799 19.389 -25.127 1.00 51.59 88 ASP A C 1
ATOM 727 O O . ASP A 1 88 ? 9.538 18.994 -26.021 1.00 51.59 88 ASP A O 1
ATOM 731 N N . THR A 1 89 ? 7.667 18.775 -24.781 1.00 53.69 89 THR A N 1
ATOM 732 C CA . THR A 1 89 ? 6.973 17.640 -25.413 1.00 53.69 89 THR A CA 1
ATOM 733 C C . THR A 1 89 ? 7.356 16.225 -24.950 1.00 53.69 89 THR A C 1
ATOM 735 O O . THR A 1 89 ? 8.198 15.517 -25.495 1.00 53.69 89 THR A O 1
ATOM 738 N N . LEU A 1 90 ? 6.575 15.758 -23.967 1.00 55.59 90 LEU A N 1
ATOM 739 C CA . LEU A 1 90 ? 6.420 14.365 -23.536 1.00 55.59 90 LEU A CA 1
ATOM 740 C C . LEU A 1 90 ? 6.325 13.376 -24.717 1.00 55.59 90 LEU A C 1
ATOM 742 O O . LEU A 1 90 ? 6.822 12.261 -24.619 1.00 55.59 90 LEU A O 1
ATOM 746 N N . GLY A 1 91 ? 5.725 13.787 -25.840 1.00 55.25 91 GLY A N 1
ATOM 747 C CA . GLY A 1 91 ? 5.551 12.957 -27.033 1.00 55.25 91 GLY A CA 1
ATOM 748 C C . GLY A 1 91 ? 6.837 12.570 -27.776 1.00 55.25 91 GLY A C 1
ATOM 749 O O . GLY A 1 91 ? 6.846 11.515 -28.403 1.00 55.25 91 GLY A O 1
ATOM 750 N N . GLU A 1 92 ? 7.911 13.366 -27.714 1.00 56.78 92 GLU A N 1
ATOM 751 C CA . GLU A 1 92 ? 9.217 12.983 -28.284 1.00 56.78 92 GLU A CA 1
ATOM 752 C C . GLU A 1 92 ? 9.949 12.014 -27.348 1.00 56.78 92 GLU A C 1
ATOM 754 O O . GLU A 1 92 ? 10.436 10.975 -27.785 1.00 56.78 92 GLU A O 1
ATOM 759 N N . ARG A 1 93 ? 9.881 12.267 -26.035 1.00 58.12 93 ARG A N 1
ATOM 760 C CA . ARG A 1 93 ? 10.453 11.383 -25.007 1.00 58.12 93 ARG A CA 1
ATOM 761 C C . ARG A 1 93 ? 9.747 10.032 -24.908 1.00 58.12 93 ARG A C 1
ATOM 763 O O . ARG A 1 93 ? 10.405 9.032 -24.676 1.00 58.12 93 ARG A O 1
ATOM 770 N N . ILE A 1 94 ? 8.426 9.965 -25.090 1.00 58.06 94 ILE A N 1
ATOM 771 C CA . ILE A 1 94 ? 7.707 8.680 -25.118 1.00 58.06 94 ILE A CA 1
ATOM 772 C C . ILE A 1 94 ? 8.189 7.814 -26.290 1.00 58.06 94 ILE A C 1
ATOM 774 O O . ILE A 1 94 ? 8.307 6.610 -26.104 1.00 58.06 94 ILE A O 1
ATOM 778 N N . ARG A 1 95 ? 8.533 8.400 -27.446 1.00 58.75 95 ARG A N 1
ATOM 779 C CA . ARG A 1 95 ? 9.096 7.640 -28.577 1.00 58.75 95 ARG A CA 1
ATOM 780 C C . ARG A 1 95 ? 10.504 7.131 -28.281 1.00 58.75 95 ARG A C 1
ATOM 782 O O . ARG A 1 95 ? 10.785 5.974 -28.544 1.00 58.75 95 ARG A O 1
ATOM 789 N N . GLU A 1 96 ? 11.350 7.949 -27.653 1.00 61.00 96 GLU A N 1
ATOM 790 C CA . GLU A 1 96 ? 12.665 7.493 -27.168 1.00 61.00 96 GLU A CA 1
ATOM 791 C C . GLU A 1 96 ? 12.544 6.369 -26.124 1.00 61.00 96 GLU A C 1
ATOM 793 O O . GLU A 1 96 ? 13.397 5.490 -26.058 1.00 61.00 96 GLU A O 1
ATOM 798 N N . LEU A 1 97 ? 11.483 6.387 -25.305 1.00 60.03 97 LEU A N 1
ATOM 799 C CA . LEU A 1 97 ? 11.187 5.333 -24.331 1.00 60.03 97 LEU A CA 1
ATOM 800 C C . LEU A 1 97 ? 10.643 4.057 -24.992 1.00 60.03 97 LEU A C 1
ATOM 802 O O . LEU A 1 97 ? 10.956 2.971 -24.519 1.00 60.03 97 LEU A O 1
ATOM 806 N N . GLU A 1 98 ? 9.852 4.172 -26.064 1.00 59.19 98 GLU A N 1
ATOM 807 C CA . GLU A 1 98 ? 9.369 3.035 -26.868 1.00 59.19 98 GLU A CA 1
ATOM 808 C C . GLU A 1 98 ? 10.518 2.296 -27.581 1.00 59.19 98 GLU A C 1
ATOM 810 O O . GLU A 1 98 ? 10.406 1.094 -27.817 1.00 59.19 98 GLU A O 1
ATOM 815 N N . ASP A 1 99 ? 11.631 2.989 -27.848 1.00 60.81 99 ASP A N 1
ATOM 8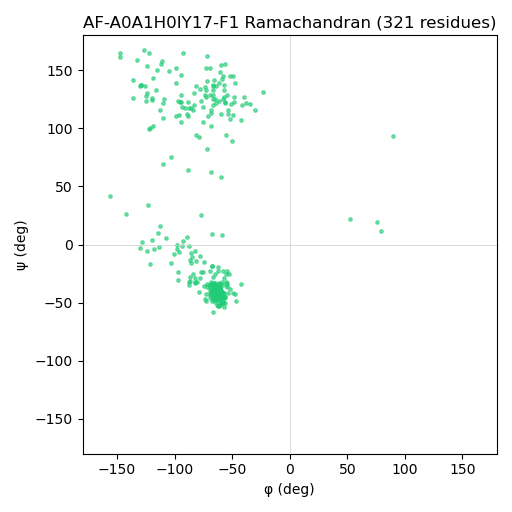16 C CA . ASP A 1 99 ? 12.848 2.433 -28.454 1.00 60.81 99 ASP A CA 1
ATOM 817 C C . ASP A 1 99 ? 13.833 1.826 -27.429 1.00 60.81 99 ASP A C 1
ATOM 819 O O . ASP A 1 99 ? 14.886 1.310 -27.816 1.00 60.81 99 ASP A O 1
ATOM 823 N N . LEU A 1 100 ? 13.533 1.869 -26.121 1.00 64.62 100 LEU A N 1
ATOM 824 C CA . LEU A 1 100 ? 14.420 1.301 -25.104 1.00 64.62 100 LEU A CA 1
ATOM 825 C C . LEU A 1 100 ? 14.502 -0.221 -25.210 1.00 64.62 100 LEU A C 1
ATOM 827 O O . LEU A 1 100 ? 13.497 -0.936 -25.249 1.00 64.62 100 LEU A O 1
ATOM 831 N N . GLU A 1 101 ? 15.732 -0.729 -25.160 1.00 67.62 101 GLU A N 1
ATOM 832 C CA . GLU A 1 101 ? 15.970 -2.159 -25.042 1.00 67.62 101 GLU A CA 1
ATOM 833 C C . GLU A 1 101 ? 15.364 -2.686 -23.737 1.00 67.62 101 GLU A C 1
ATOM 835 O O . GLU A 1 101 ? 15.477 -2.080 -22.668 1.00 67.62 101 GLU A O 1
ATOM 840 N N . ARG A 1 102 ? 14.737 -3.860 -23.824 1.00 67.12 102 ARG A N 1
ATOM 841 C CA . ARG A 1 102 ? 14.067 -4.534 -22.706 1.00 67.12 102 ARG A CA 1
ATOM 842 C C . ARG A 1 102 ? 14.928 -4.619 -21.445 1.00 67.12 102 ARG A C 1
ATOM 844 O O . ARG A 1 102 ? 14.422 -4.394 -20.348 1.00 67.12 102 ARG A O 1
ATOM 851 N N . ASP A 1 103 ? 16.211 -4.921 -21.607 1.00 67.31 103 ASP A N 1
ATOM 852 C CA . 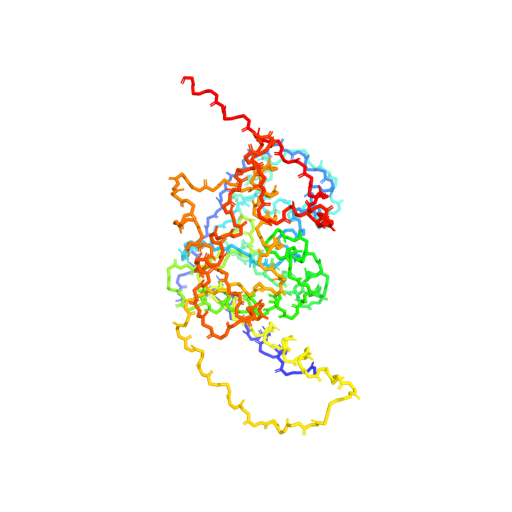ASP A 1 103 ? 17.148 -5.064 -20.494 1.00 67.31 103 ASP A CA 1
ATOM 853 C C . ASP A 1 103 ? 17.360 -3.727 -19.767 1.00 67.31 103 ASP A C 1
ATOM 855 O O . ASP A 1 103 ? 17.457 -3.704 -18.543 1.00 67.31 103 ASP A O 1
ATOM 859 N N . SER A 1 104 ? 17.317 -2.600 -20.488 1.00 74.25 104 SER A N 1
ATOM 860 C CA . SER A 1 104 ? 17.362 -1.264 -19.883 1.00 74.25 104 SER A CA 1
ATOM 861 C C . SER A 1 104 ? 16.127 -0.984 -19.028 1.00 74.25 104 SER A C 1
ATOM 863 O O . SER A 1 104 ? 16.246 -0.395 -17.962 1.00 74.25 104 SER A O 1
ATOM 865 N N . ILE A 1 105 ? 14.943 -1.423 -19.462 1.00 76.50 105 ILE A N 1
ATOM 866 C CA . ILE A 1 105 ? 13.695 -1.220 -18.707 1.00 76.50 105 ILE A CA 1
ATOM 867 C C . ILE A 1 105 ? 13.698 -2.059 -17.427 1.00 76.50 105 ILE A C 1
ATOM 869 O O . ILE A 1 105 ? 13.240 -1.610 -16.380 1.00 76.50 105 ILE A O 1
ATOM 873 N N . LEU A 1 106 ? 14.210 -3.288 -17.500 1.00 77.38 106 LEU A N 1
ATOM 874 C CA . LEU A 1 106 ? 14.327 -4.152 -16.328 1.00 77.38 106 LEU A CA 1
ATOM 875 C C . LEU A 1 106 ? 15.354 -3.612 -15.325 1.00 77.38 106 LEU A C 1
ATOM 877 O O . LEU A 1 106 ? 15.132 -3.750 -14.124 1.00 77.38 106 LEU A O 1
ATOM 881 N N . LEU A 1 107 ? 16.431 -2.972 -15.799 1.00 77.44 107 LEU A N 1
ATOM 882 C CA . LEU A 1 107 ? 17.394 -2.270 -14.944 1.00 77.44 107 LEU A CA 1
ATOM 883 C C . LEU A 1 107 ? 16.747 -1.068 -14.249 1.00 77.44 107 LEU A C 1
ATOM 885 O O . LEU A 1 107 ? 16.877 -0.941 -13.036 1.00 77.44 107 LEU A O 1
ATOM 889 N N . ASP A 1 108 ? 15.994 -0.251 -14.990 1.00 84.31 108 ASP A N 1
ATOM 890 C CA . ASP A 1 108 ? 15.246 0.878 -14.427 1.00 84.31 108 ASP A CA 1
ATOM 891 C C . ASP A 1 108 ? 14.265 0.395 -13.336 1.00 84.31 108 ASP A C 1
ATOM 893 O O . ASP A 1 108 ? 14.179 0.982 -12.262 1.00 84.31 108 ASP A O 1
ATOM 897 N N . ILE A 1 109 ? 13.554 -0.717 -13.559 1.00 86.38 109 ILE A N 1
ATOM 898 C CA . ILE A 1 109 ? 12.629 -1.284 -12.562 1.00 86.38 109 ILE A CA 1
ATOM 899 C C . ILE A 1 109 ? 13.360 -1.807 -11.324 1.00 86.38 109 ILE A C 1
ATOM 901 O O . ILE A 1 109 ? 12.866 -1.624 -10.210 1.00 86.38 109 ILE A O 1
ATOM 905 N N . ASP A 1 110 ? 14.512 -2.454 -11.498 1.00 81.88 110 ASP A N 1
ATOM 906 C CA . ASP A 1 110 ? 15.353 -2.883 -10.379 1.00 81.88 110 ASP A CA 1
ATOM 907 C C . ASP A 1 110 ? 15.809 -1.670 -9.549 1.00 81.88 110 ASP A C 1
ATOM 909 O O . ASP A 1 110 ? 15.702 -1.688 -8.323 1.00 81.88 110 ASP A O 1
ATOM 913 N N . GLU A 1 111 ? 16.209 -0.573 -10.200 1.00 86.25 111 GLU A N 1
ATOM 914 C CA . GLU A 1 111 ? 16.532 0.697 -9.539 1.00 86.25 111 GLU A CA 1
ATOM 915 C C . GLU A 1 111 ? 15.330 1.252 -8.758 1.00 86.25 111 GLU A C 1
ATOM 917 O O . GLU A 1 111 ? 15.460 1.562 -7.572 1.00 86.25 111 GLU A O 1
ATOM 922 N N . TYR A 1 112 ? 14.139 1.292 -9.367 1.00 92.81 112 TYR A N 1
ATOM 923 C CA . TYR A 1 112 ? 12.927 1.791 -8.706 1.00 92.81 112 TYR A CA 1
ATOM 924 C C . TYR A 1 112 ? 12.560 0.969 -7.467 1.00 92.81 112 TYR A C 1
ATOM 926 O O . TYR A 1 112 ? 12.148 1.522 -6.445 1.00 92.81 112 TYR A O 1
ATOM 934 N N . ILE A 1 113 ? 12.707 -0.356 -7.545 1.00 91.12 113 ILE A N 1
ATOM 935 C CA . ILE A 1 113 ? 12.458 -1.254 -6.416 1.00 91.12 113 ILE A CA 1
ATOM 936 C C . ILE A 1 113 ? 13.475 -1.009 -5.301 1.00 91.12 113 ILE A C 1
ATOM 938 O O . ILE A 1 113 ? 13.068 -0.882 -4.144 1.00 91.12 113 ILE A O 1
ATOM 942 N N . ASN A 1 114 ? 14.765 -0.909 -5.630 1.00 85.81 114 ASN A N 1
ATOM 943 C CA . ASN A 1 114 ? 15.813 -0.612 -4.653 1.00 85.81 114 ASN A CA 1
ATOM 944 C C . ASN A 1 114 ? 15.545 0.719 -3.937 1.00 85.81 114 ASN A C 1
ATOM 946 O O . ASN A 1 114 ? 15.548 0.766 -2.706 1.00 85.81 114 ASN A O 1
ATOM 950 N N . GLU A 1 115 ? 15.218 1.775 -4.684 1.00 91.75 115 GLU A N 1
ATOM 951 C CA . GLU A 1 115 ? 14.918 3.084 -4.105 1.00 91.75 115 GLU A CA 1
ATOM 952 C C . GLU A 1 115 ? 13.672 3.059 -3.210 1.00 91.75 115 GLU A C 1
ATOM 954 O O . GLU A 1 115 ? 13.687 3.605 -2.101 1.00 91.75 115 GLU A O 1
ATOM 959 N N . TRP A 1 116 ? 12.588 2.406 -3.647 1.00 94.31 116 TRP A N 1
ATOM 960 C CA . TRP A 1 116 ? 11.391 2.260 -2.815 1.00 94.31 116 TRP A CA 1
ATOM 961 C C . TRP A 1 116 ? 11.710 1.516 -1.510 1.00 94.31 116 TRP A C 1
ATOM 963 O O . TRP A 1 116 ? 11.283 1.946 -0.436 1.00 94.31 116 TRP A O 1
ATOM 973 N N . ILE A 1 117 ? 12.505 0.443 -1.574 1.00 88.38 117 ILE A N 1
ATOM 974 C CA . ILE A 1 117 ? 12.924 -0.319 -0.392 1.00 88.38 117 ILE A CA 1
ATOM 975 C C . ILE A 1 117 ? 13.728 0.576 0.548 1.00 88.38 117 ILE A C 1
ATOM 977 O O . ILE A 1 117 ? 13.358 0.699 1.716 1.00 88.38 117 ILE A O 1
ATOM 981 N N . ASP A 1 118 ? 14.761 1.260 0.062 1.00 85.62 118 ASP A N 1
ATOM 982 C CA . ASP A 1 118 ? 15.577 2.160 0.881 1.00 85.62 118 ASP A CA 1
ATOM 983 C C . ASP A 1 118 ? 14.723 3.233 1.565 1.00 85.62 118 ASP A C 1
ATOM 985 O O . ASP A 1 118 ? 14.816 3.453 2.782 1.00 85.62 118 ASP A O 1
ATOM 989 N N . ASN A 1 119 ? 13.807 3.849 0.821 1.00 89.75 119 ASN A N 1
ATOM 990 C CA . ASN A 1 119 ? 12.889 4.837 1.365 1.00 89.75 119 ASN A CA 1
ATOM 991 C C . ASN A 1 119 ? 11.960 4.251 2.433 1.00 89.75 119 ASN A C 1
ATOM 993 O O . ASN A 1 119 ? 11.730 4.891 3.464 1.00 89.75 119 ASN A O 1
ATOM 997 N N . VAL A 1 120 ? 11.456 3.031 2.250 1.00 89.12 120 VAL A N 1
ATOM 998 C CA . VAL A 1 120 ? 10.637 2.351 3.260 1.00 89.12 120 VAL A CA 1
ATOM 999 C C . VAL A 1 120 ? 11.450 1.997 4.503 1.00 89.12 120 VAL A C 1
ATOM 1001 O O . VAL A 1 120 ? 10.964 2.186 5.621 1.00 89.12 120 VAL A O 1
ATOM 1004 N N . PHE A 1 121 ? 12.695 1.554 4.339 1.00 83.19 121 PHE A N 1
ATOM 1005 C CA . PHE A 1 121 ? 13.591 1.187 5.435 1.00 83.19 121 PHE A CA 1
ATOM 1006 C C . PHE A 1 121 ? 13.996 2.383 6.288 1.00 83.19 121 PHE A C 1
ATOM 1008 O O . PHE A 1 121 ? 13.766 2.406 7.504 1.00 83.19 121 PHE A O 1
ATOM 1015 N N . TYR A 1 122 ? 14.595 3.385 5.652 1.00 82.31 122 TYR A N 1
ATOM 1016 C CA . TYR A 1 122 ? 15.159 4.546 6.332 1.00 82.31 122 TYR A CA 1
ATOM 1017 C C . TYR A 1 122 ? 14.090 5.600 6.645 1.00 82.31 122 TYR A C 1
ATOM 1019 O O . TYR A 1 122 ? 14.179 6.309 7.650 1.00 82.31 122 TYR A O 1
ATOM 1027 N N . GLY A 1 123 ? 13.033 5.671 5.834 1.00 84.00 123 GLY A N 1
ATOM 1028 C CA . GLY A 1 123 ? 11.912 6.597 5.982 1.00 84.00 123 GLY A CA 1
ATOM 1029 C C . GLY A 1 123 ? 10.723 6.053 6.776 1.00 84.00 123 GLY A C 1
ATOM 1030 O O . GLY A 1 123 ? 9.739 6.779 6.937 1.00 84.00 123 GLY A O 1
ATOM 1031 N N . PHE A 1 124 ? 10.790 4.833 7.324 1.00 86.81 124 PHE A N 1
ATOM 1032 C CA . PHE A 1 124 ? 9.647 4.143 7.941 1.00 86.81 124 PHE A CA 1
ATOM 1033 C C . PHE A 1 124 ? 8.826 5.013 8.909 1.00 86.81 124 PHE A C 1
ATOM 1035 O O . PHE A 1 124 ? 7.602 5.100 8.810 1.00 86.81 124 PHE A O 1
ATOM 1042 N N . ALA A 1 125 ? 9.489 5.719 9.832 1.00 84.00 125 ALA A N 1
ATOM 1043 C CA . ALA A 1 125 ? 8.813 6.563 10.821 1.00 84.00 125 ALA A CA 1
ATOM 1044 C C . ALA A 1 125 ? 8.043 7.735 10.180 1.00 84.00 125 ALA A C 1
ATOM 1046 O O . ALA A 1 125 ? 6.977 8.128 10.662 1.00 84.00 125 ALA A O 1
ATOM 1047 N N . ARG A 1 126 ? 8.568 8.302 9.086 1.00 85.94 126 ARG A N 1
ATOM 1048 C CA . ARG A 1 126 ? 7.885 9.340 8.300 1.00 85.94 126 ARG A CA 1
ATOM 1049 C C . ARG A 1 126 ? 6.680 8.744 7.576 1.00 85.94 126 ARG A C 1
ATOM 1051 O O . ARG A 1 126 ? 5.612 9.354 7.602 1.00 85.94 126 ARG A O 1
ATOM 1058 N N . ILE A 1 127 ? 6.841 7.559 6.992 1.00 90.06 127 ILE A N 1
ATOM 1059 C CA . ILE A 1 127 ? 5.789 6.863 6.248 1.00 90.06 127 ILE A CA 1
ATOM 1060 C C . ILE A 1 127 ? 4.621 6.502 7.167 1.00 90.06 127 ILE A C 1
ATOM 1062 O O . ILE A 1 127 ? 3.493 6.865 6.860 1.00 90.06 127 ILE A O 1
ATOM 1066 N N . ILE A 1 128 ? 4.863 5.923 8.347 1.00 87.06 128 ILE A N 1
ATOM 1067 C CA . ILE A 1 128 ? 3.792 5.608 9.313 1.00 87.06 128 ILE A CA 1
ATOM 1068 C C . ILE A 1 128 ? 3.026 6.865 9.753 1.00 87.06 128 ILE A C 1
ATOM 1070 O O . ILE A 1 128 ? 1.795 6.854 9.828 1.00 87.06 128 ILE A O 1
ATOM 1074 N N . LYS A 1 129 ? 3.718 7.991 9.976 1.00 84.12 129 LYS A N 1
ATOM 1075 C CA . LYS A 1 129 ? 3.058 9.270 10.294 1.00 84.12 129 LYS A CA 1
ATOM 1076 C C . LYS A 1 129 ? 2.176 9.786 9.157 1.00 84.12 129 LYS A C 1
ATOM 1078 O O . LYS A 1 129 ? 1.134 10.378 9.442 1.00 84.12 129 LYS A O 1
ATOM 1083 N N . LYS A 1 130 ? 2.587 9.611 7.895 1.00 82.94 130 LYS A N 1
ATOM 1084 C CA . LYS A 1 130 ? 1.745 9.925 6.727 1.00 82.94 130 LYS A CA 1
ATOM 1085 C C . LYS A 1 130 ? 0.555 8.973 6.664 1.00 82.94 130 LYS A C 1
ATOM 1087 O O . LYS A 1 130 ? -0.576 9.431 6.581 1.00 82.94 130 LYS A O 1
ATOM 1092 N N . LEU A 1 131 ? 0.810 7.679 6.831 1.00 84.00 131 LEU A N 1
ATOM 1093 C CA . LEU A 1 131 ? -0.181 6.617 6.753 1.00 84.00 131 LEU A CA 1
ATOM 1094 C C . LEU A 1 131 ? -1.323 6.798 7.759 1.00 84.00 131 LEU A C 1
ATOM 1096 O O . LEU A 1 131 ? -2.477 6.555 7.443 1.00 84.00 131 LEU A O 1
ATOM 1100 N N . ARG A 1 132 ? -1.040 7.326 8.954 1.00 76.44 132 ARG A N 1
ATOM 1101 C CA . ARG A 1 132 ? -2.073 7.684 9.942 1.00 76.44 132 ARG A CA 1
ATOM 1102 C C . ARG A 1 132 ? -3.050 8.765 9.493 1.00 76.44 132 ARG A C 1
ATOM 1104 O O . ARG A 1 132 ? -4.100 8.913 10.108 1.00 76.44 132 ARG A O 1
ATOM 1111 N N . LYS A 1 133 ? -2.695 9.551 8.480 1.00 77.31 133 LYS A N 1
ATOM 1112 C CA . LYS A 1 133 ? -3.584 10.552 7.885 1.00 77.31 133 LYS A CA 1
ATOM 1113 C C . LYS A 1 133 ? -4.462 9.949 6.792 1.00 77.31 133 LYS A C 1
ATOM 1115 O O . LYS A 1 133 ? -5.434 10.595 6.405 1.00 77.31 133 LYS A O 1
ATOM 1120 N N . GLU A 1 134 ? -4.154 8.736 6.329 1.00 74.44 134 GLU A N 1
ATOM 1121 C CA . GLU A 1 134 ? -4.981 8.041 5.351 1.00 74.44 134 GLU A CA 1
ATOM 1122 C C . GLU A 1 134 ? -6.347 7.692 5.949 1.00 74.44 134 GLU A C 1
ATOM 1124 O O . GLU A 1 134 ? -6.425 7.280 7.113 1.00 74.44 134 GLU A O 1
ATOM 1129 N N . PRO A 1 135 ? -7.440 7.796 5.172 1.00 70.69 135 PRO A N 1
ATOM 1130 C CA . PRO A 1 135 ? -8.793 7.570 5.676 1.00 70.69 135 PRO A CA 1
ATOM 1131 C C . PRO A 1 135 ? -8.988 6.216 6.368 1.00 70.69 135 PRO A C 1
ATOM 1133 O O . PRO A 1 135 ? -9.719 6.133 7.353 1.00 70.69 135 PRO A O 1
ATOM 1136 N N . VAL A 1 136 ? -8.313 5.168 5.886 1.00 73.44 136 VAL A N 1
ATOM 1137 C CA . VAL A 1 136 ? -8.405 3.809 6.446 1.00 73.44 136 VAL A CA 1
ATOM 1138 C C . VAL A 1 136 ? -7.766 3.691 7.840 1.00 73.44 136 VAL A C 1
ATOM 1140 O O . VAL A 1 136 ? -8.158 2.828 8.623 1.00 73.44 136 VAL A O 1
ATOM 1143 N N . PHE A 1 137 ? -6.844 4.594 8.195 1.00 76.81 137 PHE A N 1
ATOM 1144 C CA . PHE A 1 137 ? -6.127 4.585 9.477 1.00 76.81 137 PHE A CA 1
ATOM 1145 C C . PHE A 1 137 ? -6.376 5.819 10.353 1.00 76.81 137 PHE A C 1
ATOM 1147 O O . PHE A 1 137 ? -5.917 5.843 11.495 1.00 76.81 137 PHE A O 1
ATOM 1154 N N . ALA A 1 138 ? -7.138 6.808 9.876 1.00 65.88 138 ALA A N 1
ATOM 1155 C CA . ALA A 1 138 ? -7.368 8.094 10.543 1.00 65.88 138 ALA A CA 1
ATOM 1156 C C . ALA A 1 138 ? -7.894 7.988 11.991 1.00 65.88 138 ALA A C 1
ATOM 1158 O O . ALA A 1 138 ? -7.714 8.909 12.788 1.00 65.88 138 ALA A O 1
ATOM 1159 N N . CYS A 1 139 ? -8.522 6.865 12.353 1.00 61.34 139 CYS A N 1
ATOM 1160 C CA . CYS A 1 139 ? -9.065 6.612 13.690 1.00 61.34 139 CYS A CA 1
ATOM 1161 C C . CYS A 1 139 ? -8.265 5.594 14.514 1.00 61.34 139 CYS A C 1
ATOM 1163 O O . CYS A 1 139 ? -8.700 5.234 15.607 1.00 61.34 139 CYS A O 1
ATOM 1165 N N . ILE A 1 140 ? -7.116 5.121 14.026 1.00 68.19 140 ILE A N 1
ATOM 1166 C CA . ILE A 1 140 ? -6.256 4.213 14.783 1.00 68.19 140 ILE A CA 1
ATOM 1167 C C . ILE A 1 140 ? -5.291 5.058 15.628 1.00 68.19 140 ILE A C 1
ATOM 1169 O O . ILE A 1 140 ? -4.404 5.721 15.085 1.00 68.19 140 ILE A O 1
ATOM 1173 N N . PRO A 1 141 ? -5.439 5.072 16.967 1.00 62.41 141 PRO A N 1
ATOM 1174 C CA . PRO A 1 141 ? -4.675 5.979 17.823 1.00 62.41 141 PRO A CA 1
ATOM 1175 C C . PRO A 1 141 ? -3.210 5.556 17.990 1.00 62.41 141 PRO A C 1
ATOM 1177 O O . PRO A 1 141 ? -2.399 6.353 18.456 1.00 62.41 141 PRO A O 1
ATOM 1180 N N . ASN A 1 142 ? -2.884 4.311 17.635 1.00 74.44 142 ASN A N 1
ATOM 1181 C CA . ASN A 1 142 ? -1.619 3.660 17.943 1.00 74.44 142 ASN A CA 1
ATOM 1182 C C . ASN A 1 142 ? -0.942 3.134 16.669 1.00 74.44 142 ASN A C 1
ATOM 1184 O O . ASN A 1 142 ? -1.507 2.295 15.966 1.00 74.44 142 ASN A O 1
ATOM 1188 N N . ASP A 1 143 ? 0.290 3.577 16.428 1.00 78.62 143 ASP A N 1
ATOM 1189 C CA . ASP A 1 143 ? 1.152 3.139 15.327 1.00 78.62 143 ASP A CA 1
ATOM 1190 C C . ASP A 1 143 ? 1.325 1.607 15.321 1.00 78.62 143 ASP A C 1
ATOM 1192 O O . ASP A 1 143 ? 1.275 0.988 14.262 1.00 78.62 143 ASP A O 1
ATOM 1196 N N . LEU A 1 144 ? 1.402 0.966 16.494 1.00 82.00 144 LEU A N 1
ATOM 1197 C CA . LEU A 1 144 ? 1.473 -0.494 16.618 1.00 82.00 144 LEU A CA 1
ATOM 1198 C C . LEU A 1 144 ? 0.246 -1.191 16.022 1.00 82.00 144 LEU A C 1
ATOM 1200 O O . LEU A 1 144 ? 0.370 -2.248 15.409 1.00 82.00 144 LEU A O 1
ATOM 1204 N N . LEU A 1 145 ? -0.947 -0.621 16.204 1.00 80.81 145 LEU A N 1
ATOM 1205 C CA . LEU A 1 145 ? -2.172 -1.186 15.637 1.00 80.81 145 LEU A CA 1
ATOM 1206 C C . LEU A 1 145 ? -2.213 -0.994 14.120 1.00 80.81 145 LEU A C 1
ATOM 1208 O O . LEU A 1 145 ? -2.656 -1.896 13.417 1.00 80.81 145 LEU A O 1
ATOM 1212 N N . VAL A 1 146 ? -1.724 0.139 13.610 1.00 82.38 146 VAL A N 1
ATOM 1213 C CA . VAL A 1 146 ? -1.572 0.357 12.162 1.00 82.38 146 VAL A CA 1
ATOM 1214 C C . VAL A 1 146 ? -0.635 -0.702 11.574 1.00 82.38 146 VAL A C 1
ATOM 1216 O O . VAL A 1 146 ? -1.016 -1.406 10.644 1.00 82.38 146 VAL A O 1
ATOM 1219 N N . ILE A 1 147 ? 0.539 -0.891 12.180 1.00 88.31 147 ILE A N 1
ATOM 1220 C CA . ILE A 1 147 ? 1.541 -1.874 11.748 1.00 88.31 147 ILE A CA 1
ATOM 1221 C C . ILE A 1 147 ? 0.979 -3.302 11.804 1.00 88.31 147 ILE A C 1
ATOM 1223 O O . ILE A 1 147 ? 1.135 -4.051 10.845 1.00 88.31 147 ILE A O 1
ATOM 1227 N N . LYS A 1 148 ? 0.281 -3.683 12.883 1.00 85.56 148 LYS A N 1
ATOM 1228 C CA . LYS A 1 148 ? -0.346 -5.013 13.000 1.00 85.56 148 LYS A CA 1
ATOM 1229 C C . LYS A 1 148 ? -1.418 -5.257 11.935 1.00 85.56 148 LYS A C 1
ATOM 1231 O O . LYS A 1 148 ? -1.502 -6.368 11.420 1.00 85.56 148 LYS A O 1
ATOM 1236 N N . ASN A 1 149 ? -2.214 -4.241 11.597 1.00 83.06 149 ASN A N 1
ATOM 1237 C CA . ASN A 1 149 ? -3.217 -4.354 10.537 1.00 83.06 149 ASN A CA 1
ATOM 1238 C C . ASN A 1 149 ? -2.571 -4.542 9.161 1.00 83.06 149 ASN A C 1
ATOM 1240 O O . ASN A 1 149 ? -2.988 -5.428 8.422 1.00 83.06 149 ASN A O 1
ATOM 1244 N N . LEU A 1 150 ? -1.528 -3.768 8.846 1.00 91.25 150 LEU A N 1
ATOM 1245 C CA . LEU A 1 150 ? -0.766 -3.941 7.605 1.00 91.25 150 LEU A CA 1
ATOM 1246 C C . LEU A 1 150 ? -0.111 -5.318 7.537 1.00 91.25 150 LEU A C 1
ATOM 1248 O O . LEU A 1 150 ? -0.220 -5.997 6.527 1.00 91.25 150 LEU A O 1
ATOM 1252 N N . LEU A 1 151 ? 0.514 -5.763 8.630 1.00 91.25 151 LEU A N 1
ATOM 1253 C CA . LEU A 1 151 ? 1.159 -7.071 8.700 1.00 91.25 151 LEU A CA 1
ATOM 1254 C C . LEU A 1 151 ? 0.165 -8.207 8.436 1.00 91.25 151 LEU A C 1
ATOM 1256 O O . LEU A 1 151 ? 0.497 -9.156 7.732 1.00 91.25 151 LEU A O 1
ATOM 1260 N N . LYS A 1 152 ? -1.051 -8.114 8.987 1.00 87.19 152 LYS A N 1
ATOM 1261 C CA . LYS A 1 152 ? -2.121 -9.077 8.708 1.00 87.19 152 LYS A CA 1
ATOM 1262 C C . LYS A 1 152 ? -2.519 -9.048 7.231 1.00 87.19 152 LYS A C 1
ATOM 1264 O O . LYS A 1 152 ? -2.493 -10.090 6.591 1.00 87.19 152 LYS A O 1
ATOM 1269 N N . PHE A 1 153 ? -2.824 -7.866 6.699 1.00 92.25 153 PHE A N 1
ATOM 1270 C CA . PHE A 1 153 ? -3.205 -7.690 5.297 1.00 92.25 153 PHE A CA 1
ATOM 1271 C C . PHE A 1 153 ? -2.142 -8.239 4.333 1.00 92.25 153 PHE A C 1
ATOM 1273 O O . PHE A 1 153 ? -2.467 -8.980 3.412 1.00 92.25 153 PHE A O 1
ATOM 1280 N N . TYR A 1 154 ? -0.863 -7.955 4.576 1.00 95.12 154 TYR A N 1
ATOM 1281 C CA . TYR A 1 154 ? 0.225 -8.440 3.726 1.00 95.12 154 TYR A CA 1
ATOM 1282 C C . TYR A 1 154 ? 0.385 -9.956 3.784 1.00 95.12 154 TYR A C 1
ATOM 1284 O O . TYR A 1 154 ? 0.620 -10.563 2.747 1.00 95.12 154 TYR A O 1
ATOM 1292 N N . LYS A 1 155 ? 0.209 -10.580 4.957 1.00 91.06 155 LYS A N 1
ATOM 1293 C CA . LYS A 1 155 ? 0.201 -12.047 5.075 1.00 91.06 155 LYS A CA 1
ATOM 1294 C C . LYS A 1 155 ? -0.951 -12.673 4.290 1.00 91.06 155 LYS A C 1
ATOM 1296 O O . LYS A 1 155 ? -0.721 -13.616 3.546 1.00 91.06 155 LYS A O 1
ATOM 1301 N N . GLU A 1 156 ? -2.153 -12.106 4.388 1.00 91.56 156 GLU A N 1
ATOM 1302 C CA . GLU A 1 156 ? -3.325 -12.584 3.641 1.00 91.56 156 GLU A CA 1
ATOM 1303 C C . GLU A 1 156 ? -3.110 -12.486 2.121 1.00 91.56 156 GLU A C 1
ATOM 1305 O O . GLU A 1 156 ? -3.364 -13.444 1.396 1.00 91.56 156 GLU A O 1
ATOM 1310 N N . VAL A 1 157 ? -2.583 -11.359 1.626 1.00 92.56 157 VAL A N 1
ATOM 1311 C CA . VAL A 1 157 ? -2.268 -11.198 0.194 1.00 92.56 157 VAL A CA 1
ATOM 1312 C C . VAL A 1 157 ? -1.143 -12.138 -0.241 1.00 92.56 157 VAL A C 1
ATOM 1314 O O . VAL A 1 157 ? -1.187 -12.680 -1.342 1.00 92.56 157 VAL A O 1
ATOM 1317 N N . ARG A 1 158 ? -0.147 -12.359 0.622 1.00 94.88 158 ARG A N 1
ATOM 1318 C CA . ARG A 1 158 ? 0.984 -13.248 0.348 1.00 94.88 158 ARG A CA 1
ATOM 1319 C C . ARG A 1 158 ? 0.572 -14.714 0.204 1.00 94.88 158 ARG A C 1
ATOM 1321 O O . ARG A 1 158 ? 1.187 -15.431 -0.588 1.00 94.88 158 ARG A O 1
ATOM 1328 N N . GLU A 1 159 ? -0.420 -15.145 0.979 1.00 93.38 159 GLU A N 1
ATOM 1329 C CA . GLU A 1 159 ? -0.993 -16.496 0.942 1.00 93.38 159 GLU A CA 1
ATOM 1330 C C . GLU A 1 159 ? -1.946 -16.701 -0.244 1.00 93.38 159 GLU A C 1
ATOM 1332 O O . GLU A 1 159 ? -2.143 -17.831 -0.689 1.00 93.38 159 GLU A O 1
ATOM 1337 N N . ALA A 1 160 ? -2.525 -15.624 -0.778 1.00 92.38 160 ALA A N 1
ATOM 1338 C CA . ALA A 1 160 ? -3.437 -15.697 -1.907 1.00 92.38 160 ALA A CA 1
ATOM 1339 C C . ALA A 1 160 ? -2.704 -15.976 -3.235 1.00 92.38 160 ALA A C 1
ATOM 1341 O O . ALA A 1 160 ? -1.678 -15.372 -3.567 1.00 92.38 160 ALA A O 1
ATOM 1342 N N . GLU A 1 161 ? -3.256 -16.892 -4.032 1.00 92.56 161 GLU A N 1
ATOM 1343 C CA . GLU A 1 161 ? -2.666 -17.306 -5.312 1.00 92.56 161 GLU A CA 1
ATOM 1344 C C . GLU A 1 161 ? -3.027 -16.375 -6.477 1.00 92.56 161 GLU A C 1
ATOM 1346 O O . GLU A 1 161 ? -2.298 -16.318 -7.468 1.00 92.56 161 GLU A O 1
ATOM 1351 N N . ASP A 1 162 ? -4.157 -15.678 -6.385 1.00 94.38 162 ASP A N 1
ATOM 1352 C CA . ASP A 1 162 ? -4.813 -14.944 -7.470 1.00 94.38 162 ASP A CA 1
ATOM 1353 C C . ASP A 1 162 ? -4.607 -13.428 -7.424 1.00 94.38 162 ASP A C 1
ATOM 1355 O O . ASP A 1 162 ? -4.802 -12.766 -8.442 1.00 94.38 162 ASP A O 1
ATOM 1359 N N . ILE A 1 163 ? -4.155 -12.894 -6.291 1.00 94.69 163 ILE A N 1
ATOM 1360 C CA . ILE A 1 163 ? -3.905 -11.465 -6.087 1.00 94.69 163 ILE A CA 1
ATOM 1361 C C . ILE A 1 163 ? -2.455 -11.188 -5.673 1.00 94.69 163 ILE A C 1
ATOM 1363 O O . ILE A 1 163 ? -1.707 -12.085 -5.275 1.00 94.69 163 ILE A O 1
ATOM 1367 N N . GLN A 1 164 ? -2.050 -9.925 -5.772 1.00 94.19 164 GLN A N 1
ATOM 1368 C CA . GLN A 1 164 ? -0.749 -9.418 -5.326 1.00 94.19 164 GLN A CA 1
ATOM 1369 C C . GLN A 1 164 ? -0.868 -7.968 -4.833 1.00 94.19 164 GLN A C 1
ATOM 1371 O O . GLN A 1 164 ? -1.835 -7.276 -5.159 1.00 94.19 164 GLN A O 1
ATOM 1376 N N . LEU A 1 165 ? 0.113 -7.492 -4.058 1.00 95.38 165 LEU A N 1
ATOM 1377 C CA . LEU A 1 165 ? 0.192 -6.081 -3.666 1.00 95.38 165 LEU A CA 1
ATOM 1378 C C . LEU A 1 165 ? 0.603 -5.204 -4.851 1.00 95.38 165 LEU A C 1
ATOM 1380 O O . LEU A 1 165 ? 1.487 -5.567 -5.629 1.00 95.38 165 LEU A O 1
ATOM 1384 N N . ASN A 1 166 ? -0.011 -4.025 -4.947 1.00 93.75 166 ASN A N 1
ATOM 1385 C CA . ASN A 1 166 ? 0.387 -3.008 -5.907 1.00 93.75 166 ASN A CA 1
ATOM 1386 C C . ASN A 1 166 ? 1.361 -2.011 -5.259 1.00 93.75 166 ASN A C 1
ATOM 1388 O O . ASN A 1 166 ? 0.945 -1.186 -4.444 1.00 93.75 166 ASN A O 1
ATOM 1392 N N . PHE A 1 167 ? 2.644 -2.112 -5.610 1.00 94.44 167 PHE A N 1
ATOM 1393 C CA . PHE A 1 167 ? 3.724 -1.305 -5.027 1.00 94.44 167 PHE A CA 1
ATOM 1394 C C . PHE A 1 167 ? 3.857 0.080 -5.660 1.00 94.44 167 PHE A C 1
ATOM 1396 O O . PHE A 1 167 ? 4.191 1.032 -4.964 1.00 94.44 167 PHE A O 1
ATOM 1403 N N . PHE A 1 168 ? 3.559 0.198 -6.953 1.00 93.62 168 PHE A N 1
ATOM 1404 C CA . PHE A 1 168 ? 3.746 1.424 -7.717 1.00 93.62 168 PHE A CA 1
ATOM 1405 C C . PHE A 1 168 ? 2.467 1.768 -8.471 1.00 93.62 168 PHE A C 1
ATOM 1407 O O . PHE A 1 168 ? 1.845 0.937 -9.134 1.00 93.62 168 PHE A O 1
ATOM 1414 N N . HIS A 1 169 ? 2.095 3.037 -8.458 1.00 86.56 169 HIS A N 1
ATOM 1415 C CA . HIS A 1 169 ? 1.114 3.540 -9.398 1.00 86.56 169 HIS A CA 1
ATOM 1416 C C . HIS A 1 169 ? 1.722 3.474 -10.799 1.00 86.56 169 HIS A C 1
ATOM 1418 O O . HIS A 1 169 ? 2.717 4.130 -11.067 1.00 86.56 169 HIS A O 1
ATOM 1424 N N . HIS A 1 170 ? 1.094 2.719 -11.704 1.00 87.19 170 HIS A N 1
ATOM 1425 C CA . HIS A 1 170 ? 1.488 2.586 -13.114 1.00 87.19 170 HIS A CA 1
ATOM 1426 C C . HIS A 1 170 ? 2.663 1.645 -13.433 1.00 87.19 170 HIS A C 1
ATOM 1428 O O . HIS A 1 170 ? 3.101 1.620 -14.587 1.00 87.19 170 HIS A O 1
ATOM 1434 N N . ILE A 1 171 ? 3.110 0.829 -12.472 1.00 89.75 171 ILE A N 1
ATOM 1435 C CA . ILE A 1 171 ? 3.920 -0.363 -12.758 1.00 89.75 171 ILE A CA 1
ATOM 1436 C C . ILE A 1 171 ? 3.176 -1.598 -12.253 1.00 89.75 171 ILE A C 1
ATOM 1438 O O . ILE A 1 171 ? 2.834 -1.692 -11.079 1.00 89.75 171 ILE A O 1
ATOM 1442 N N . SER A 1 172 ? 2.953 -2.561 -13.141 1.00 90.62 172 SER A N 1
ATOM 1443 C CA . SER A 1 172 ? 2.566 -3.922 -12.781 1.00 90.62 172 SER A CA 1
ATOM 1444 C C . SER A 1 172 ? 3.819 -4.786 -12.731 1.00 90.62 172 SER A C 1
ATOM 1446 O O . SER A 1 172 ? 4.554 -4.866 -13.717 1.00 90.62 172 SER A O 1
ATOM 1448 N N . LEU A 1 173 ? 4.066 -5.413 -11.584 1.00 91.88 173 LEU A N 1
ATOM 1449 C CA . LEU A 1 173 ? 5.165 -6.354 -11.391 1.00 91.88 173 LEU A CA 1
ATOM 1450 C C . LEU A 1 173 ? 4.653 -7.793 -11.518 1.00 91.88 173 LEU A C 1
ATOM 1452 O O . LEU A 1 173 ? 3.509 -8.061 -11.146 1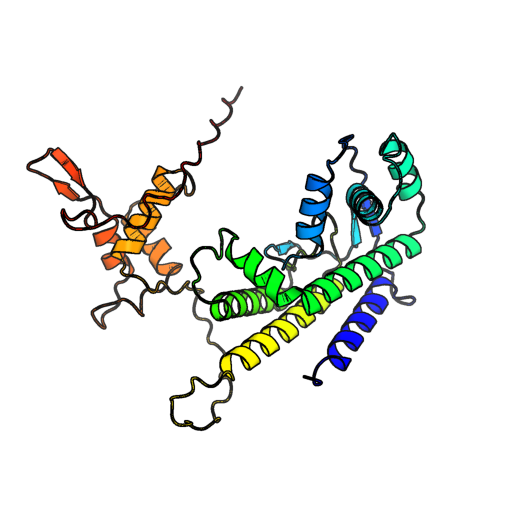.00 91.88 173 LEU A O 1
ATOM 1456 N N . PRO A 1 174 ? 5.490 -8.751 -11.943 1.00 91.38 174 PRO A N 1
ATOM 1457 C CA . PRO A 1 174 ? 5.152 -10.161 -11.847 1.00 91.38 174 PRO A CA 1
ATOM 1458 C C . PRO A 1 174 ? 4.886 -10.558 -10.392 1.00 91.38 174 PRO A C 1
ATOM 1460 O O . PRO A 1 174 ? 5.626 -10.145 -9.492 1.00 91.38 174 PRO A O 1
ATOM 1463 N N . LYS A 1 175 ? 3.906 -11.435 -10.151 1.00 91.75 175 LYS A N 1
ATOM 1464 C CA . LYS A 1 175 ? 3.521 -11.904 -8.812 1.00 91.75 175 LYS A CA 1
ATOM 1465 C C . LYS A 1 175 ? 4.711 -12.420 -8.025 1.00 91.75 175 LYS A C 1
ATOM 1467 O O . LYS A 1 175 ? 4.820 -12.150 -6.843 1.00 91.75 175 LYS A O 1
ATOM 1472 N N . ARG A 1 176 ? 5.649 -13.110 -8.677 1.00 90.81 176 ARG A N 1
ATOM 1473 C CA . ARG A 1 176 ? 6.863 -13.609 -8.012 1.00 90.81 176 ARG A CA 1
ATOM 1474 C C . ARG A 1 176 ? 7.723 -12.488 -7.429 1.00 90.81 176 ARG A C 1
ATOM 1476 O O . ARG A 1 176 ? 8.273 -12.666 -6.353 1.00 90.81 176 ARG A O 1
ATOM 1483 N N . VAL A 1 177 ? 7.833 -11.355 -8.120 1.00 90.38 177 VAL A N 1
ATOM 1484 C CA . VAL A 1 177 ? 8.566 -10.180 -7.626 1.00 90.38 177 VAL A CA 1
ATOM 1485 C C . VAL A 1 177 ? 7.765 -9.503 -6.516 1.00 90.38 177 VAL A C 1
ATOM 1487 O O . VAL A 1 177 ? 8.301 -9.254 -5.439 1.00 90.38 177 VAL A O 1
ATOM 1490 N N . ALA A 1 178 ? 6.465 -9.290 -6.739 1.00 94.12 178 ALA A N 1
ATOM 1491 C CA . ALA A 1 178 ? 5.571 -8.692 -5.751 1.00 94.12 178 ALA A CA 1
ATOM 1492 C C . ALA A 1 178 ? 5.506 -9.509 -4.444 1.00 94.12 178 ALA A C 1
ATOM 1494 O O . ALA A 1 178 ? 5.522 -8.932 -3.359 1.00 94.12 178 ALA A O 1
ATOM 1495 N N . ASP A 1 179 ? 5.489 -10.840 -4.524 1.00 93.31 179 ASP A N 1
ATOM 1496 C CA . ASP A 1 179 ? 5.511 -11.755 -3.380 1.00 93.31 179 ASP A CA 1
ATOM 1497 C C . ASP A 1 179 ? 6.817 -11.605 -2.582 1.00 93.31 179 ASP A C 1
ATOM 1499 O O . ASP A 1 179 ? 6.768 -11.502 -1.360 1.00 93.31 179 ASP A O 1
ATOM 1503 N N . VAL A 1 180 ? 7.975 -11.513 -3.251 1.00 91.25 180 VAL A N 1
ATOM 1504 C CA . VAL A 1 180 ? 9.277 -11.311 -2.582 1.00 91.25 180 VAL A CA 1
ATOM 1505 C C . VAL A 1 180 ? 9.336 -9.946 -1.892 1.00 91.25 180 VAL A C 1
ATOM 1507 O O . VAL A 1 180 ? 9.770 -9.853 -0.744 1.00 91.25 180 VAL A O 1
ATOM 1510 N N . MET A 1 181 ? 8.843 -8.888 -2.539 1.00 94.25 181 MET A N 1
ATOM 1511 C CA . MET A 1 181 ? 8.718 -7.568 -1.907 1.00 94.25 181 MET A CA 1
ATOM 1512 C C . MET A 1 181 ? 7.728 -7.590 -0.729 1.00 94.25 181 MET A C 1
ATOM 1514 O O . MET A 1 181 ? 7.947 -6.935 0.292 1.00 94.25 181 MET A O 1
ATOM 1518 N N . THR A 1 182 ? 6.655 -8.378 -0.832 1.00 95.38 182 THR A N 1
ATOM 1519 C CA . THR A 1 182 ? 5.684 -8.574 0.254 1.00 95.38 182 THR A CA 1
ATOM 1520 C C . THR A 1 182 ? 6.328 -9.300 1.436 1.00 95.38 182 THR A C 1
ATOM 1522 O O . THR A 1 182 ? 6.137 -8.885 2.578 1.00 95.38 182 THR A O 1
ATOM 1525 N N . ASP A 1 183 ? 7.155 -10.316 1.180 1.00 90.50 183 ASP A N 1
ATOM 1526 C CA . ASP A 1 183 ? 7.931 -11.024 2.204 1.00 90.50 183 ASP A CA 1
ATOM 1527 C C . ASP A 1 183 ? 8.883 -10.063 2.942 1.00 90.50 183 ASP A C 1
ATOM 1529 O O . ASP A 1 183 ? 8.968 -10.089 4.174 1.00 90.50 183 ASP A O 1
ATOM 1533 N N . MET A 1 184 ? 9.522 -9.134 2.219 1.00 88.75 184 MET A N 1
ATOM 1534 C CA . MET A 1 184 ? 10.343 -8.078 2.826 1.00 88.75 184 MET A CA 1
ATOM 1535 C C . MET A 1 184 ? 9.517 -7.153 3.733 1.00 88.75 184 MET A C 1
ATOM 1537 O O . MET A 1 184 ? 9.938 -6.853 4.853 1.00 88.75 184 MET A O 1
ATOM 1541 N N . LEU A 1 185 ? 8.329 -6.723 3.296 1.00 93.56 185 LEU A N 1
ATOM 1542 C CA . LEU A 1 185 ? 7.432 -5.910 4.125 1.00 93.56 185 LEU A CA 1
ATOM 1543 C C . LEU A 1 185 ? 6.968 -6.657 5.375 1.00 93.56 185 LEU A C 1
ATOM 1545 O O . LEU A 1 185 ? 6.946 -6.077 6.460 1.00 93.56 185 LEU A O 1
ATOM 1549 N N . ILE A 1 186 ? 6.615 -7.936 5.249 1.00 92.38 186 ILE A N 1
ATOM 1550 C CA . ILE A 1 186 ? 6.217 -8.777 6.382 1.00 92.38 186 ILE A CA 1
ATOM 1551 C C . ILE A 1 186 ? 7.356 -8.867 7.398 1.00 92.38 186 ILE A C 1
ATOM 1553 O O . ILE A 1 186 ? 7.104 -8.707 8.596 1.00 92.38 186 ILE A O 1
ATOM 1557 N N . LEU A 1 187 ? 8.593 -9.078 6.940 1.00 87.50 187 LEU A N 1
ATOM 1558 C CA . LEU A 1 187 ? 9.774 -9.132 7.801 1.00 87.50 187 LEU A CA 1
ATOM 1559 C C . LEU A 1 187 ? 9.986 -7.794 8.519 1.00 87.50 187 LEU A C 1
ATOM 1561 O O . LEU A 1 187 ? 10.009 -7.751 9.747 1.00 87.50 187 LEU A O 1
ATOM 1565 N N . LEU A 1 188 ? 10.021 -6.690 7.766 1.00 88.06 188 LEU A N 1
ATOM 1566 C CA . LEU A 1 188 ? 10.195 -5.346 8.316 1.00 88.06 188 LEU A CA 1
ATOM 1567 C C . LEU A 1 188 ? 9.121 -5.017 9.360 1.00 88.06 188 LEU A C 1
ATOM 1569 O O . LEU A 1 188 ? 9.440 -4.558 10.453 1.00 88.06 188 LEU A O 1
ATOM 1573 N N . LEU A 1 189 ? 7.842 -5.231 9.043 1.00 90.38 189 LEU A N 1
ATOM 1574 C CA . LEU A 1 189 ? 6.754 -4.918 9.968 1.00 90.38 189 LEU A CA 1
ATOM 1575 C C . LEU A 1 189 ? 6.771 -5.828 11.200 1.00 90.38 189 LEU A C 1
ATOM 1577 O O . LEU A 1 189 ? 6.468 -5.347 12.290 1.00 90.38 189 LEU A O 1
ATOM 1581 N N . SER A 1 190 ? 7.143 -7.103 11.054 1.00 87.31 190 SER A N 1
ATOM 1582 C CA . SER A 1 190 ? 7.287 -8.026 12.188 1.00 87.31 190 SER A CA 1
ATOM 1583 C C . SER A 1 190 ? 8.367 -7.541 13.158 1.00 87.31 190 SER A C 1
ATOM 1585 O O . SER A 1 190 ? 8.084 -7.416 14.351 1.00 87.31 190 SER A O 1
ATOM 1587 N N . ASP A 1 191 ? 9.533 -7.137 12.645 1.00 82.00 191 ASP A N 1
ATOM 1588 C CA . ASP A 1 191 ? 10.613 -6.554 13.451 1.00 82.00 191 ASP A CA 1
ATOM 1589 C C . ASP A 1 191 ? 10.149 -5.284 14.176 1.00 82.00 191 ASP A C 1
ATOM 1591 O O . ASP A 1 191 ? 10.452 -5.065 15.350 1.00 82.00 191 ASP A O 1
ATOM 1595 N N . LYS A 1 192 ? 9.387 -4.420 13.491 1.00 81.62 192 LYS A N 1
ATOM 1596 C CA . LYS A 1 192 ? 8.853 -3.191 14.099 1.00 81.62 192 LYS A CA 1
ATOM 1597 C C . LYS A 1 192 ? 7.839 -3.492 15.196 1.00 81.62 192 LYS A C 1
ATOM 1599 O O . LYS A 1 192 ? 7.865 -2.812 16.218 1.00 81.62 192 LYS A O 1
ATOM 1604 N N . VAL A 1 193 ? 6.969 -4.488 15.015 1.00 83.56 193 VAL A N 1
ATOM 1605 C CA . VAL A 1 193 ? 6.054 -4.935 16.077 1.00 83.56 193 VAL A CA 1
ATOM 1606 C C . VAL A 1 193 ? 6.853 -5.387 17.287 1.00 83.56 193 VAL A C 1
ATOM 1608 O O . VAL A 1 193 ? 6.573 -4.903 18.379 1.00 83.56 193 VAL A O 1
ATOM 1611 N N . GLU A 1 194 ? 7.843 -6.259 17.089 1.00 77.56 194 GLU A N 1
ATOM 1612 C CA . GLU A 1 194 ? 8.658 -6.803 18.173 1.00 77.56 194 GLU A CA 1
ATOM 1613 C C . GLU A 1 194 ? 9.353 -5.684 18.958 1.00 77.56 194 GLU A C 1
ATOM 1615 O O . GLU A 1 194 ? 9.188 -5.592 20.174 1.00 77.56 194 GLU A O 1
ATOM 1620 N N . LEU A 1 195 ? 10.025 -4.762 18.262 1.00 72.12 195 LEU A N 1
ATOM 1621 C CA . LEU A 1 195 ? 10.707 -3.623 18.880 1.00 72.12 195 LEU 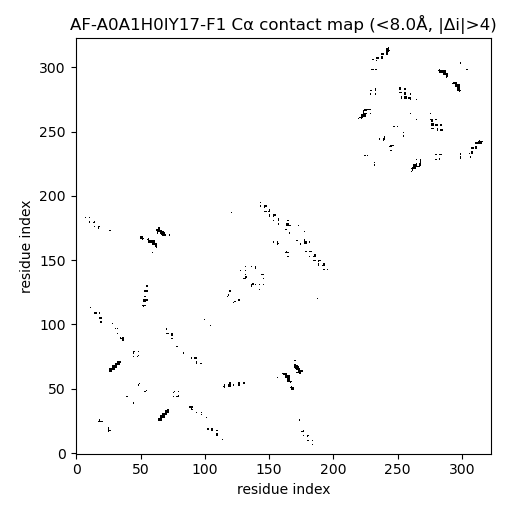A CA 1
ATOM 1622 C C . LEU A 1 195 ? 9.761 -2.733 19.694 1.00 72.12 195 LEU A C 1
ATOM 1624 O O . LEU A 1 195 ? 10.103 -2.351 20.809 1.00 72.12 195 LEU A O 1
ATOM 1628 N N . ILE A 1 196 ? 8.572 -2.429 19.165 1.00 72.06 196 ILE A N 1
ATOM 1629 C CA . ILE A 1 196 ? 7.580 -1.600 19.866 1.00 72.06 196 ILE A CA 1
ATOM 1630 C C . ILE A 1 196 ? 6.986 -2.354 21.066 1.00 72.06 196 ILE A C 1
ATOM 1632 O O . ILE A 1 196 ? 6.688 -1.747 22.088 1.00 72.06 196 ILE A O 1
ATOM 1636 N N . THR A 1 197 ? 6.812 -3.677 20.977 1.00 67.00 197 THR A N 1
ATOM 1637 C CA . THR A 1 197 ? 6.322 -4.491 22.104 1.00 67.00 197 THR A CA 1
ATOM 1638 C C . THR A 1 197 ? 7.368 -4.734 23.189 1.00 67.00 197 THR A C 1
ATOM 1640 O O . THR A 1 197 ? 6.996 -4.999 24.329 1.00 67.00 197 THR A O 1
ATOM 1643 N N . LEU A 1 198 ? 8.655 -4.643 22.846 1.00 53.91 198 LEU A N 1
ATOM 1644 C CA . LEU A 1 198 ? 9.774 -4.756 23.778 1.00 53.91 198 LEU A CA 1
ATOM 1645 C C . LEU A 1 198 ? 10.121 -3.427 24.462 1.00 53.91 198 LEU A C 1
ATOM 1647 O O . LEU A 1 198 ? 10.950 -3.447 25.371 1.00 53.91 198 LEU A O 1
ATOM 1651 N N . GLU A 1 199 ? 9.517 -2.293 24.074 1.00 44.28 199 GLU A N 1
ATOM 1652 C CA . GLU A 1 199 ? 9.645 -1.053 24.844 1.00 44.28 199 GLU A CA 1
ATOM 1653 C C . GLU A 1 199 ? 9.099 -1.299 26.258 1.00 44.28 199 GLU A C 1
ATOM 1655 O O . GLU A 1 199 ? 7.897 -1.527 26.432 1.00 44.28 199 GLU A O 1
ATOM 1660 N N . PRO A 1 200 ? 9.955 -1.288 27.295 1.00 39.59 200 PRO A N 1
ATOM 1661 C CA . PRO A 1 200 ? 9.491 -1.539 28.638 1.00 39.59 200 PRO A CA 1
ATOM 1662 C C . PRO A 1 200 ? 8.668 -0.326 29.063 1.00 39.59 200 PRO A C 1
ATOM 1664 O O . PRO A 1 200 ? 9.206 0.753 29.313 1.00 39.59 200 PRO A O 1
ATOM 1667 N N . THR A 1 201 ? 7.354 -0.500 29.204 1.00 39.72 201 THR A N 1
ATOM 1668 C CA . THR A 1 201 ? 6.610 0.281 30.193 1.00 39.72 201 THR A CA 1
ATOM 1669 C C . THR A 1 201 ? 7.350 0.111 31.512 1.00 39.72 201 THR A C 1
ATOM 1671 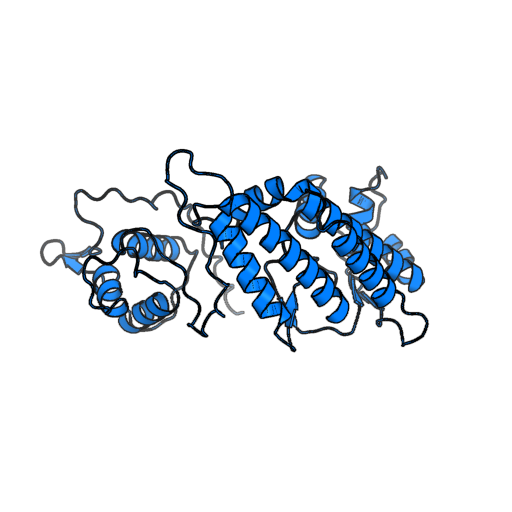O O . THR A 1 201 ? 7.343 -0.975 32.089 1.00 39.72 201 THR A O 1
ATOM 1674 N N . LEU A 1 202 ? 8.020 1.176 31.946 1.00 37.75 202 LEU A N 1
ATOM 1675 C CA . LEU A 1 202 ? 8.943 1.250 33.081 1.00 37.75 202 LEU A CA 1
ATOM 1676 C C . LEU A 1 202 ? 8.345 0.861 34.451 1.00 37.75 202 LEU A C 1
ATOM 1678 O O . LEU A 1 202 ? 9.036 0.995 35.448 1.00 37.75 202 LEU A O 1
ATOM 1682 N N . ASP A 1 203 ? 7.121 0.330 34.515 1.00 36.12 203 ASP A N 1
ATOM 1683 C CA . ASP A 1 203 ? 6.389 0.067 35.759 1.00 36.12 203 ASP A CA 1
ATOM 1684 C C . ASP A 1 203 ? 5.560 -1.236 35.762 1.00 36.12 203 ASP A C 1
ATOM 1686 O O . ASP A 1 203 ? 4.585 -1.341 36.508 1.00 36.12 203 ASP A O 1
ATOM 1690 N N . GLN A 1 204 ? 5.904 -2.266 34.975 1.00 33.09 204 GLN A N 1
ATOM 1691 C CA . GLN A 1 204 ? 5.263 -3.583 35.144 1.00 33.09 204 GLN A CA 1
ATOM 1692 C C . GLN A 1 204 ? 6.267 -4.715 35.395 1.00 33.09 204 GLN A C 1
ATOM 1694 O O . GLN A 1 204 ? 7.244 -4.846 34.657 1.00 33.09 204 GLN A O 1
ATOM 1699 N N . PRO A 1 205 ? 6.051 -5.545 36.440 1.00 31.72 205 PRO A N 1
ATOM 1700 C CA . PRO A 1 205 ? 6.947 -6.644 36.750 1.00 31.72 205 PRO A CA 1
ATOM 1701 C C . PRO A 1 205 ? 6.883 -7.688 35.634 1.00 31.72 205 PRO A C 1
ATOM 1703 O O . PRO A 1 205 ? 5.804 -8.145 35.256 1.00 31.72 205 PRO A O 1
ATOM 1706 N N . LEU A 1 206 ? 8.067 -8.048 35.137 1.00 36.31 206 LEU A N 1
ATOM 1707 C CA . LEU A 1 206 ? 8.327 -9.086 34.142 1.00 36.31 206 LEU A CA 1
ATOM 1708 C C . LEU A 1 206 ? 7.493 -10.345 34.419 1.00 36.31 206 LEU A C 1
ATOM 1710 O O . LEU A 1 206 ? 7.791 -11.109 35.337 1.00 36.31 206 LEU A O 1
ATOM 1714 N N . GLN A 1 207 ? 6.470 -10.579 33.597 1.00 34.00 207 GLN A N 1
ATOM 1715 C CA . GLN A 1 207 ? 5.873 -11.900 33.451 1.00 34.00 207 GLN A CA 1
ATOM 1716 C C . GLN A 1 207 ? 6.523 -12.594 32.250 1.00 34.00 207 GLN A C 1
ATOM 1718 O O . GLN A 1 207 ? 6.562 -12.063 31.146 1.00 34.00 207 GLN A O 1
ATOM 1723 N N . ASN A 1 208 ? 7.098 -13.757 32.552 1.00 31.70 208 ASN A N 1
ATOM 1724 C CA . ASN A 1 208 ? 7.871 -14.687 31.727 1.00 31.70 208 ASN A CA 1
ATOM 1725 C C . ASN A 1 208 ? 7.645 -14.635 30.195 1.00 31.70 208 ASN A C 1
ATOM 1727 O O . ASN A 1 208 ? 6.508 -14.791 29.743 1.00 31.70 208 ASN A O 1
ATOM 1731 N N . PRO A 1 209 ? 8.720 -14.580 29.380 1.00 36.06 209 PRO A N 1
ATOM 1732 C CA . PRO A 1 209 ? 8.639 -14.768 27.938 1.00 36.06 209 PRO A CA 1
ATOM 1733 C C . PRO A 1 209 ? 8.538 -16.270 27.656 1.00 36.06 209 PRO A C 1
ATOM 1735 O O . PRO A 1 209 ? 9.529 -16.994 27.602 1.00 36.06 209 PRO A O 1
ATOM 1738 N N . GLY A 1 210 ? 7.308 -16.756 27.557 1.00 31.73 210 GLY A N 1
ATOM 1739 C CA . GLY A 1 210 ? 7.019 -18.171 27.362 1.00 31.73 210 GLY A CA 1
ATOM 1740 C C . GLY A 1 210 ? 5.665 -18.407 26.718 1.00 31.73 210 GLY A C 1
ATOM 1741 O O . GLY A 1 210 ? 4.943 -19.295 27.153 1.00 31.73 210 GLY A O 1
ATOM 1742 N N . SER A 1 211 ? 5.287 -17.611 25.718 1.00 29.19 211 SER A N 1
ATOM 1743 C CA . SER A 1 211 ? 4.154 -17.954 24.861 1.00 29.19 211 SER A CA 1
ATOM 1744 C C . SER A 1 211 ? 4.616 -18.015 23.415 1.00 29.19 211 SER A C 1
ATOM 1746 O O . SER A 1 211 ? 4.768 -17.000 22.736 1.00 29.19 211 SER A O 1
ATOM 1748 N N . THR A 1 212 ? 4.856 -19.242 22.973 1.00 31.11 212 THR A N 1
ATOM 1749 C CA . THR A 1 212 ? 4.788 -19.656 21.578 1.00 31.11 212 THR A CA 1
ATOM 1750 C C . THR A 1 212 ? 3.586 -18.986 20.918 1.00 31.11 212 THR A C 1
ATOM 1752 O O . THR A 1 212 ? 2.472 -19.055 21.435 1.00 31.11 212 THR A O 1
ATOM 1755 N N . LEU A 1 213 ? 3.831 -18.317 19.791 1.00 30.73 213 LEU A N 1
ATOM 1756 C CA . LEU A 1 213 ? 2.802 -17.828 18.880 1.00 30.73 213 LEU A CA 1
ATOM 1757 C C . LEU A 1 213 ? 1.929 -19.018 18.462 1.00 30.73 213 LEU A C 1
ATOM 1759 O O . LEU A 1 213 ? 2.282 -19.767 17.557 1.00 30.73 213 LEU A O 1
ATOM 1763 N N . THR A 1 214 ? 0.817 -19.228 19.158 1.00 30.33 214 THR A N 1
ATOM 1764 C CA . THR A 1 214 ? -0.245 -20.117 18.698 1.00 30.33 214 THR A CA 1
ATOM 1765 C C . THR A 1 214 ? -0.863 -19.511 17.449 1.00 30.33 214 THR A C 1
ATOM 1767 O O . THR A 1 214 ? -1.277 -18.350 17.459 1.00 30.33 214 THR A O 1
ATOM 1770 N N . GLU A 1 215 ? -0.876 -20.320 16.391 1.00 34.19 215 GLU A N 1
ATOM 1771 C CA . GLU A 1 215 ? -1.568 -20.123 15.121 1.00 34.19 215 GLU A CA 1
ATOM 1772 C C . GLU A 1 215 ? -2.900 -19.396 15.331 1.00 34.19 215 GLU A C 1
ATOM 1774 O O . GLU A 1 215 ? -3.765 -19.844 16.090 1.00 34.19 215 GLU A O 1
ATOM 1779 N N . ALA A 1 216 ? -3.042 -18.236 14.690 1.00 33.66 216 ALA A N 1
ATOM 1780 C CA . ALA A 1 216 ? -4.273 -17.472 14.738 1.00 33.66 216 ALA A CA 1
ATOM 1781 C C . ALA A 1 216 ? -5.356 -18.253 13.987 1.00 33.66 216 ALA A C 1
ATOM 1783 O O . ALA A 1 216 ? -5.289 -18.445 12.775 1.00 33.66 216 ALA A O 1
ATOM 1784 N N . SER A 1 217 ? -6.345 -18.710 14.748 1.00 30.36 217 SER A N 1
ATOM 1785 C CA . SER A 1 217 ? -7.600 -19.268 14.273 1.00 30.36 217 SER A CA 1
ATOM 1786 C C . SER A 1 217 ? -8.261 -18.365 13.227 1.00 30.36 217 SER A C 1
ATOM 1788 O O . SER A 1 217 ? -8.211 -17.139 13.334 1.00 30.36 217 SER A O 1
ATOM 1790 N N . ASN A 1 218 ? -8.925 -18.997 12.254 1.00 33.59 218 ASN A N 1
ATOM 1791 C CA . ASN A 1 218 ? -9.792 -18.413 11.222 1.00 33.59 218 ASN A CA 1
ATOM 1792 C C . ASN A 1 218 ? -11.006 -17.647 11.799 1.00 33.59 218 ASN A C 1
ATOM 1794 O O . ASN A 1 218 ? -12.157 -17.967 11.500 1.00 33.59 218 ASN A O 1
ATOM 1798 N N . ASP A 1 219 ? -10.777 -16.631 12.626 1.00 42.06 219 ASP A N 1
ATOM 1799 C CA . ASP A 1 219 ? -11.819 -15.711 13.059 1.00 42.06 219 ASP A CA 1
ATOM 1800 C C . ASP A 1 219 ? -11.944 -14.569 12.049 1.00 42.06 219 ASP A C 1
ATOM 1802 O O . ASP A 1 219 ? -11.020 -13.787 11.809 1.00 42.06 219 ASP A O 1
ATOM 1806 N N . ILE A 1 220 ? -13.132 -14.509 11.444 1.00 50.88 220 ILE A N 1
ATOM 1807 C CA . ILE A 1 220 ? -13.609 -13.482 10.514 1.00 50.88 220 ILE A CA 1
ATOM 1808 C C . ILE A 1 220 ? -13.107 -12.102 10.967 1.00 50.88 220 ILE A C 1
ATOM 1810 O O . ILE A 1 220 ? -13.389 -11.676 12.086 1.00 50.88 220 ILE A O 1
ATOM 1814 N N . PHE A 1 221 ? -12.359 -11.424 10.090 1.00 51.06 221 PHE A N 1
ATOM 1815 C CA . PHE A 1 221 ? -11.788 -10.087 10.282 1.00 51.06 221 PHE A CA 1
ATOM 1816 C C . PHE A 1 221 ? -12.771 -9.122 10.972 1.00 51.06 221 PHE A C 1
ATOM 1818 O O . PHE A 1 221 ? -13.846 -8.843 10.440 1.00 51.06 221 PHE A O 1
ATOM 1825 N N . LYS A 1 222 ? -12.382 -8.587 12.139 1.00 70.38 222 LYS A N 1
ATOM 1826 C CA . LYS A 1 222 ? -13.096 -7.506 12.830 1.00 70.38 222 LYS A CA 1
ATOM 1827 C C . LYS A 1 222 ? -12.156 -6.367 13.216 1.00 70.38 222 LYS A C 1
ATOM 1829 O O . LYS A 1 222 ? -11.067 -6.588 13.737 1.00 70.38 222 LYS A O 1
ATOM 1834 N N . ILE A 1 223 ? -12.615 -5.140 13.006 1.00 74.44 223 ILE A N 1
ATOM 1835 C CA . ILE A 1 223 ? -11.979 -3.892 13.417 1.00 74.44 223 ILE A CA 1
ATOM 1836 C C . ILE A 1 223 ? -12.369 -3.608 14.870 1.00 74.44 223 ILE A C 1
ATOM 1838 O O . ILE A 1 223 ? -13.539 -3.364 15.163 1.00 74.44 223 ILE A O 1
ATOM 1842 N N . ASN A 1 224 ? -11.405 -3.600 15.788 1.00 79.38 224 ASN A N 1
ATOM 1843 C CA . ASN A 1 224 ? -11.673 -3.323 17.201 1.00 79.38 224 ASN A CA 1
ATOM 1844 C C . ASN A 1 224 ? -12.087 -1.857 17.419 1.00 79.38 224 ASN A C 1
ATOM 1846 O O . ASN A 1 224 ? -11.287 -0.939 17.237 1.00 79.38 224 ASN A O 1
ATOM 1850 N N . TRP A 1 225 ? -13.323 -1.636 17.864 1.00 82.38 225 TRP A N 1
ATOM 1851 C CA . TRP A 1 225 ? -13.847 -0.333 18.255 1.00 82.38 225 TRP A CA 1
ATOM 1852 C C . TRP A 1 225 ? -13.745 -0.140 19.773 1.00 82.38 225 TRP A C 1
ATOM 1854 O O . TRP A 1 225 ? -14.446 -0.783 20.559 1.00 82.38 225 TRP A O 1
ATOM 1864 N N . LEU A 1 226 ? -12.865 0.776 20.183 1.00 79.00 226 LEU A N 1
ATOM 1865 C CA . LEU A 1 226 ? -12.494 0.992 21.588 1.00 79.00 226 LEU A CA 1
ATOM 1866 C C . LEU A 1 226 ? -13.263 2.127 22.278 1.00 79.00 226 LEU A C 1
ATOM 1868 O O . LEU A 1 226 ? -13.138 2.313 23.486 1.00 79.00 226 LEU A O 1
ATOM 1872 N N . ALA A 1 227 ? -14.079 2.875 21.537 1.00 81.12 227 ALA A N 1
ATOM 1873 C CA . ALA A 1 227 ? -14.951 3.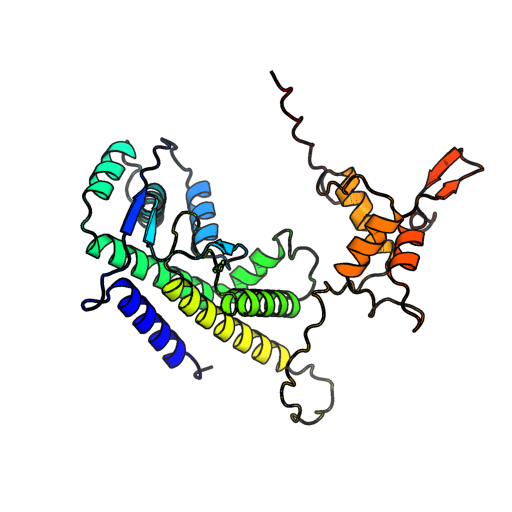896 22.104 1.00 81.12 227 ALA A CA 1
ATOM 1874 C C . ALA A 1 227 ? -16.353 3.326 22.414 1.00 81.12 227 ALA A C 1
ATOM 1876 O O . ALA A 1 227 ? -16.733 2.263 21.925 1.00 81.12 227 ALA A O 1
ATOM 1877 N N . PRO A 1 228 ? -17.188 4.006 23.212 1.00 83.31 228 PRO A N 1
ATOM 1878 C CA . PRO A 1 228 ? -18.582 3.608 23.384 1.00 83.31 228 PRO A CA 1
ATOM 1879 C C . PRO A 1 228 ? -19.316 3.437 22.041 1.00 83.31 228 PRO A C 1
ATOM 1881 O O . PRO A 1 228 ? -19.109 4.209 21.106 1.00 83.31 228 PRO A O 1
ATOM 1884 N N . GLN A 1 229 ? -20.242 2.476 21.951 1.00 82.06 229 GLN A N 1
ATOM 1885 C CA . GLN A 1 229 ? -21.089 2.267 20.756 1.00 82.06 229 GLN A CA 1
ATOM 1886 C C . GLN A 1 229 ? -21.912 3.511 20.372 1.00 82.06 229 GLN A C 1
ATOM 1888 O O . GLN A 1 229 ? -22.298 3.686 19.221 1.00 82.06 229 GLN A O 1
ATOM 1893 N N . GLN A 1 230 ? -22.151 4.397 21.341 1.00 80.69 230 GLN A N 1
ATOM 1894 C CA . GLN A 1 230 ? -22.759 5.707 21.138 1.00 80.69 230 GLN A CA 1
ATOM 1895 C C . GLN A 1 230 ? -21.937 6.587 20.182 1.00 80.69 230 GLN A C 1
ATOM 1897 O O . GLN A 1 230 ? -22.496 7.219 19.291 1.00 80.69 230 GLN A O 1
ATOM 1902 N N . GLU A 1 231 ? -20.614 6.586 20.347 1.00 84.88 231 GLU A N 1
ATOM 1903 C CA . GLU A 1 231 ? -19.685 7.356 19.515 1.00 84.88 231 GLU A CA 1
ATOM 1904 C C . GLU A 1 231 ? -19.576 6.739 18.119 1.00 84.88 231 GLU A C 1
ATOM 1906 O O . GLU A 1 231 ? -19.495 7.452 17.125 1.00 84.88 231 GLU A O 1
ATOM 1911 N N . PHE A 1 232 ? -19.666 5.410 18.024 1.00 87.06 232 PHE A N 1
ATOM 1912 C CA . PHE A 1 232 ? -19.726 4.724 16.736 1.00 87.06 232 PHE A CA 1
ATOM 1913 C C . PHE A 1 232 ? -20.965 5.134 15.931 1.00 87.06 232 PHE A C 1
ATOM 1915 O O . PHE A 1 232 ? -20.867 5.431 14.743 1.00 87.06 232 PHE A O 1
ATOM 1922 N N . ALA A 1 233 ? -22.132 5.190 16.579 1.00 84.88 233 ALA A N 1
ATOM 1923 C CA . ALA A 1 233 ? -23.368 5.615 15.929 1.00 84.88 233 ALA A CA 1
ATOM 1924 C C . ALA A 1 233 ? -23.303 7.079 15.459 1.00 84.88 233 ALA A C 1
ATOM 1926 O O . ALA A 1 233 ? -23.726 7.375 14.341 1.00 84.88 233 ALA A O 1
ATOM 1927 N N . GLU A 1 234 ? -22.717 7.972 16.266 1.00 85.44 234 GLU A N 1
ATOM 1928 C CA . GLU A 1 234 ? -22.459 9.359 15.865 1.00 85.44 234 GLU A CA 1
ATOM 1929 C C . GLU A 1 234 ? -21.553 9.428 14.627 1.00 85.44 234 GLU A C 1
ATOM 1931 O O . GLU A 1 234 ? -21.875 10.141 13.678 1.00 85.44 234 GLU A O 1
ATOM 1936 N N . LEU A 1 235 ? -20.457 8.660 14.603 1.00 85.38 235 LEU A N 1
ATOM 1937 C CA . LEU A 1 235 ? -19.525 8.620 13.477 1.00 85.38 235 LEU A CA 1
ATOM 1938 C C . LEU A 1 235 ? -20.212 8.161 12.186 1.00 85.38 235 LEU A C 1
ATOM 1940 O O . LEU A 1 235 ? -20.116 8.843 11.167 1.00 85.38 235 LEU A O 1
ATOM 1944 N N . ILE A 1 236 ? -20.930 7.033 12.221 1.00 86.06 236 ILE A N 1
ATOM 1945 C CA . ILE A 1 236 ? -21.646 6.508 11.047 1.00 86.06 236 ILE A CA 1
ATOM 1946 C C . ILE A 1 236 ? -22.660 7.532 10.529 1.00 86.06 236 ILE A C 1
ATOM 1948 O O . ILE A 1 236 ? -22.766 7.742 9.317 1.00 86.06 236 ILE A O 1
ATOM 1952 N N . HIS A 1 237 ? -23.367 8.214 11.432 1.00 81.31 237 HIS A N 1
ATOM 1953 C CA . HIS A 1 237 ? -24.306 9.260 11.054 1.00 81.31 237 HIS A CA 1
ATOM 1954 C C . HIS A 1 237 ? -23.607 10.459 10.400 1.00 81.31 237 HIS A C 1
ATOM 1956 O O . HIS A 1 237 ? -23.994 10.855 9.304 1.00 81.31 237 HIS A O 1
ATOM 1962 N N . GLN A 1 238 ? -22.543 10.982 11.015 1.00 81.88 238 GLN A N 1
ATOM 1963 C CA . GLN A 1 238 ? -21.785 12.122 10.496 1.00 81.88 238 GLN A CA 1
ATOM 1964 C C . GLN A 1 238 ? -21.138 11.823 9.138 1.00 81.88 238 GLN A C 1
ATOM 1966 O O . GLN A 1 238 ? -21.195 12.653 8.234 1.00 81.88 238 GLN A O 1
ATOM 1971 N N . LEU A 1 239 ? -20.577 10.624 8.951 1.00 81.06 239 LEU A N 1
ATOM 1972 C CA . LEU A 1 239 ? -20.012 10.201 7.666 1.00 81.06 239 LEU A CA 1
ATOM 1973 C C . LEU A 1 239 ? -21.081 10.067 6.576 1.00 81.06 239 LEU A C 1
ATOM 1975 O O . LEU A 1 239 ? -20.808 10.376 5.415 1.00 81.06 239 LEU A O 1
ATOM 1979 N N . THR A 1 240 ? -22.291 9.635 6.938 1.00 79.94 240 THR A N 1
ATOM 1980 C CA . THR A 1 240 ? -23.413 9.531 5.996 1.00 79.94 240 THR A CA 1
ATOM 1981 C C . THR A 1 240 ? -23.951 10.913 5.623 1.00 79.94 240 THR A C 1
ATOM 1983 O O . THR A 1 240 ? -24.073 11.230 4.443 1.00 79.94 240 THR A O 1
ATOM 1986 N N . GLU A 1 241 ? -24.212 11.771 6.613 1.00 79.88 241 GLU A N 1
ATOM 1987 C CA . GLU A 1 241 ? -24.724 13.135 6.420 1.00 79.88 241 GLU A CA 1
ATOM 1988 C C . GLU A 1 241 ? -23.765 13.998 5.583 1.00 79.88 241 GLU A C 1
ATOM 1990 O O . GLU A 1 241 ? -24.190 14.762 4.714 1.00 79.88 241 GLU A O 1
ATOM 1995 N N . LYS A 1 242 ? -22.456 13.839 5.805 1.00 80.81 242 LYS A N 1
ATOM 1996 C CA . LYS A 1 242 ? -21.401 14.602 5.123 1.00 80.81 242 LYS A CA 1
ATOM 1997 C C . LYS A 1 242 ? -20.914 13.962 3.823 1.00 80.81 242 LYS A C 1
ATOM 1999 O O . LYS A 1 242 ? -19.948 14.454 3.243 1.00 80.81 242 LYS A O 1
ATOM 2004 N N . GLY A 1 243 ? -21.558 12.886 3.365 1.00 74.62 243 GLY A N 1
ATOM 2005 C CA . GLY A 1 243 ? -21.324 12.292 2.048 1.00 74.62 243 GLY A CA 1
ATOM 2006 C C . GLY A 1 243 ? -20.038 11.468 1.905 1.00 74.62 243 GLY A C 1
ATOM 2007 O O . GLY A 1 243 ? -19.586 11.239 0.782 1.00 74.62 243 GLY A O 1
ATOM 2008 N N . TYR A 1 244 ? -19.437 11.017 3.009 1.00 71.94 244 TYR A N 1
ATOM 2009 C CA . TYR A 1 244 ? -18.292 10.093 2.991 1.00 71.94 244 TYR A CA 1
ATOM 2010 C C . TYR A 1 244 ? -18.711 8.646 2.788 1.00 71.94 244 TYR A C 1
ATOM 2012 O O . TYR A 1 244 ? -17.972 7.873 2.182 1.00 71.94 244 TYR A O 1
ATOM 2020 N N . LEU A 1 245 ? -19.885 8.286 3.300 1.00 76.62 245 LEU A N 1
ATOM 2021 C CA . LEU A 1 245 ? -20.399 6.931 3.252 1.00 76.62 245 LEU A CA 1
ATOM 2022 C C . LEU A 1 245 ? -21.827 6.948 2.711 1.00 76.62 245 LEU A C 1
ATOM 2024 O O . LEU A 1 245 ? -22.642 7.777 3.103 1.00 76.62 245 LEU A O 1
ATOM 2028 N N . SER A 1 246 ? -22.133 6.020 1.809 1.00 74.12 246 SER A N 1
ATOM 2029 C CA . SER A 1 246 ? -23.509 5.732 1.415 1.00 74.12 246 SER A CA 1
ATOM 2030 C C . SER A 1 246 ? -23.862 4.365 1.964 1.00 74.12 246 SER A C 1
ATOM 2032 O O . SER A 1 246 ? -23.344 3.355 1.489 1.00 74.12 246 SER A O 1
ATOM 2034 N N . LEU A 1 247 ? -24.727 4.325 2.976 1.00 72.12 247 LEU A N 1
ATOM 2035 C CA . LEU A 1 247 ? -25.219 3.052 3.485 1.00 72.12 247 LEU A CA 1
ATOM 2036 C C . LEU A 1 247 ? -26.087 2.397 2.397 1.00 72.12 247 LEU A C 1
ATOM 2038 O O . LEU A 1 247 ? -26.871 3.097 1.749 1.00 72.12 247 LEU A O 1
ATOM 2042 N N . PRO A 1 248 ? -25.941 1.083 2.157 1.00 71.00 248 PRO A N 1
ATOM 2043 C CA . PRO A 1 248 ? -26.772 0.381 1.189 1.00 71.00 248 PRO A CA 1
ATOM 2044 C C . PRO A 1 248 ? -28.251 0.455 1.586 1.00 71.00 248 PRO A C 1
ATOM 2046 O O . PRO A 1 248 ? -28.585 0.481 2.777 1.00 71.00 248 PRO A O 1
ATOM 2049 N N . ASP A 1 249 ? -29.131 0.466 0.581 1.00 75.12 249 ASP A N 1
ATOM 2050 C CA . ASP A 1 249 ? -30.585 0.539 0.758 1.00 75.12 249 ASP A CA 1
ATOM 2051 C C . ASP A 1 249 ? -31.123 -0.790 1.317 1.00 75.12 249 ASP A C 1
ATOM 2053 O O . ASP A 1 249 ? -31.509 -1.711 0.600 1.00 75.12 249 ASP A O 1
ATOM 2057 N N . MET A 1 250 ? -31.021 -0.938 2.635 1.00 77.81 250 MET A N 1
ATOM 2058 C CA . MET A 1 250 ? -31.436 -2.115 3.388 1.00 77.81 250 MET A CA 1
ATOM 2059 C C . MET A 1 250 ? -31.922 -1.712 4.780 1.00 77.81 250 MET A C 1
ATOM 2061 O O . MET A 1 250 ? -31.650 -0.613 5.263 1.00 77.81 250 MET A O 1
ATOM 2065 N N . SER A 1 251 ? -32.622 -2.626 5.460 1.00 80.00 251 SER A N 1
ATOM 2066 C CA . SER A 1 251 ? -33.143 -2.355 6.804 1.00 80.00 251 SER A CA 1
ATOM 2067 C C . SER A 1 251 ? -32.025 -1.979 7.790 1.00 80.00 251 SER A C 1
ATOM 2069 O O . SER A 1 251 ? -30.941 -2.563 7.755 1.00 80.00 251 SER A O 1
ATOM 2071 N N . MET A 1 252 ? -32.303 -1.071 8.733 1.00 77.62 252 MET A N 1
ATOM 2072 C CA . MET A 1 252 ? -31.349 -0.690 9.791 1.00 77.62 252 MET A CA 1
ATOM 2073 C C . MET A 1 252 ? -30.853 -1.891 10.607 1.00 77.62 252 MET A C 1
ATOM 2075 O O . MET A 1 252 ? -29.699 -1.925 11.020 1.00 77.62 252 MET A O 1
ATOM 2079 N N . ALA A 1 253 ? -31.694 -2.913 10.798 1.00 78.50 253 ALA A N 1
ATOM 2080 C CA . ALA A 1 253 ? -31.287 -4.161 11.442 1.00 78.50 253 ALA A CA 1
ATOM 2081 C C . ALA A 1 253 ? -30.227 -4.913 10.617 1.00 78.50 253 ALA A C 1
ATOM 2083 O O . ALA A 1 253 ? -29.265 -5.439 11.173 1.00 78.50 253 ALA A O 1
ATOM 2084 N N . SER A 1 254 ? -30.367 -4.930 9.290 1.00 75.75 254 SER A N 1
ATOM 2085 C CA . SER A 1 254 ? -29.369 -5.501 8.378 1.00 75.75 254 SER A CA 1
ATOM 2086 C C . SER A 1 254 ? -28.079 -4.680 8.353 1.00 75.75 254 SER A C 1
ATOM 2088 O O . SER A 1 254 ? -26.998 -5.264 8.340 1.00 75.75 254 SER A O 1
ATOM 2090 N N . GLN A 1 255 ? -28.170 -3.347 8.401 1.00 78.44 255 GLN A N 1
ATOM 2091 C CA . GLN A 1 255 ? -26.997 -2.469 8.487 1.00 78.44 255 GLN A CA 1
ATOM 2092 C C . GLN A 1 255 ? -26.242 -2.678 9.806 1.00 78.44 255 GLN A C 1
ATOM 2094 O O . GLN A 1 255 ? -25.034 -2.892 9.789 1.00 78.44 255 GLN A O 1
ATOM 2099 N N . ALA A 1 256 ? -26.946 -2.725 10.941 1.00 81.88 256 ALA A N 1
ATOM 2100 C CA . ALA A 1 256 ? -26.348 -2.989 12.249 1.00 81.88 256 ALA A CA 1
ATOM 2101 C C . ALA A 1 256 ? -25.656 -4.362 12.310 1.00 81.88 256 ALA A C 1
ATOM 2103 O O . ALA A 1 256 ? -24.570 -4.473 12.871 1.00 81.88 256 ALA A O 1
ATOM 2104 N N . ARG A 1 257 ? -26.234 -5.399 11.685 1.00 77.75 257 ARG A N 1
ATOM 2105 C CA . ARG A 1 257 ? -25.585 -6.717 11.557 1.00 77.75 257 ARG A CA 1
ATOM 2106 C C . ARG A 1 257 ? -24.332 -6.676 10.687 1.00 77.75 257 ARG A C 1
ATOM 2108 O O . ARG A 1 257 ? -23.347 -7.304 11.052 1.00 77.75 257 ARG A O 1
ATOM 2115 N N . HIS A 1 258 ? -24.353 -5.960 9.562 1.00 74.81 258 HIS A N 1
ATOM 2116 C CA . HIS A 1 258 ? -23.158 -5.792 8.730 1.00 74.81 258 HIS A CA 1
ATOM 2117 C C . HIS A 1 258 ? -22.054 -5.053 9.484 1.00 74.81 258 HIS A C 1
ATOM 2119 O O . HIS A 1 258 ? -20.917 -5.513 9.507 1.00 74.81 258 HIS A O 1
ATOM 2125 N N . LEU A 1 259 ? -22.394 -3.971 10.183 1.00 80.94 259 LEU A N 1
ATOM 2126 C CA . LEU A 1 259 ? -21.438 -3.236 11.006 1.00 80.94 259 LEU A CA 1
ATOM 2127 C C . LEU A 1 259 ? -20.902 -4.106 12.156 1.00 80.94 259 LEU A C 1
ATOM 2129 O O . LEU A 1 259 ? -19.702 -4.126 12.377 1.00 80.94 259 LEU A O 1
ATOM 2133 N N . ALA A 1 260 ? -21.741 -4.910 12.816 1.00 78.50 260 ALA A N 1
ATOM 2134 C CA . ALA A 1 260 ? -21.316 -5.852 13.862 1.00 78.50 260 ALA A CA 1
ATOM 2135 C C . ALA A 1 260 ? -20.443 -7.020 13.355 1.00 78.50 260 ALA A C 1
ATOM 2137 O O . ALA A 1 260 ? -19.797 -7.702 14.153 1.00 78.50 260 ALA A O 1
ATOM 2138 N N . ARG A 1 261 ? -20.460 -7.297 12.043 1.00 74.38 261 ARG A N 1
ATOM 2139 C CA . ARG A 1 261 ? -19.558 -8.266 11.400 1.00 74.38 261 ARG A CA 1
ATOM 2140 C C . ARG A 1 261 ? -18.195 -7.661 11.098 1.00 74.38 261 ARG A C 1
ATOM 2142 O O . ARG A 1 261 ? -17.220 -8.390 11.152 1.00 74.38 261 ARG A O 1
ATOM 2149 N N . ILE A 1 262 ? -18.152 -6.368 10.785 1.00 76.81 262 ILE A N 1
ATOM 2150 C CA . ILE A 1 262 ? -16.925 -5.645 10.431 1.00 76.81 262 ILE A CA 1
ATOM 2151 C C . ILE A 1 262 ? -16.226 -5.105 11.677 1.00 76.81 262 ILE A C 1
ATOM 2153 O O . ILE A 1 262 ? -15.008 -5.030 11.691 1.00 76.81 262 ILE A O 1
ATOM 2157 N N . PHE A 1 263 ? -16.967 -4.734 12.721 1.00 79.94 263 PHE A N 1
ATOM 2158 C CA . PHE A 1 263 ? -16.429 -4.100 13.921 1.00 79.94 263 PHE A CA 1
ATOM 2159 C C . PHE A 1 263 ? -16.627 -4.979 15.157 1.00 79.94 263 PHE A C 1
ATOM 2161 O O . PHE A 1 263 ? -17.725 -5.485 15.409 1.00 79.94 263 PHE A O 1
ATOM 2168 N N . ASP A 1 264 ? -15.568 -5.131 15.950 1.00 81.50 264 ASP A N 1
ATOM 2169 C CA . ASP A 1 264 ? -15.621 -5.766 17.261 1.00 81.50 264 ASP A CA 1
ATOM 2170 C C . ASP A 1 264 ? -15.795 -4.715 18.361 1.00 81.50 264 ASP A C 1
ATOM 2172 O O . ASP A 1 264 ? -15.047 -3.745 18.450 1.00 81.50 264 ASP A O 1
ATOM 2176 N N . PHE A 1 265 ? -16.782 -4.933 19.224 1.00 81.31 265 PHE A N 1
ATOM 2177 C CA . PHE A 1 265 ? -17.100 -4.075 20.366 1.00 81.31 265 PHE A CA 1
ATOM 2178 C C . PHE A 1 265 ? -16.860 -4.788 21.699 1.00 81.31 265 PHE A C 1
ATOM 2180 O O . PHE A 1 265 ? -17.288 -4.286 22.737 1.00 81.31 265 PHE A O 1
ATOM 2187 N N . SER A 1 266 ? -16.224 -5.962 21.687 1.00 78.25 266 SER A N 1
ATOM 2188 C CA . SER A 1 266 ? -15.916 -6.767 22.874 1.00 78.25 266 SER A CA 1
ATOM 2189 C C . SER A 1 266 ? -15.290 -5.933 24.001 1.00 78.25 266 SER A C 1
ATOM 2191 O O . SER A 1 266 ? -15.735 -6.011 25.144 1.00 78.25 266 SER A O 1
ATOM 2193 N N . ALA A 1 267 ? -14.356 -5.039 23.664 1.00 72.00 267 ALA A N 1
ATOM 2194 C CA . ALA A 1 267 ? -13.661 -4.160 24.606 1.00 72.00 267 ALA A CA 1
ATOM 2195 C C . ALA A 1 267 ? -14.544 -3.078 25.264 1.00 72.00 267 ALA A C 1
ATOM 2197 O O . ALA A 1 267 ? -14.159 -2.498 26.277 1.00 72.00 267 ALA A O 1
ATOM 2198 N N . THR A 1 268 ? -15.713 -2.768 24.695 1.00 73.56 268 THR A N 1
ATOM 2199 C CA . THR A 1 268 ? -16.552 -1.619 25.097 1.00 73.56 268 THR A CA 1
ATOM 2200 C C . THR A 1 268 ? -17.943 -2.028 25.574 1.00 73.56 268 THR A C 1
ATOM 2202 O O . THR A 1 268 ? -18.780 -1.183 25.913 1.00 73.56 268 THR A O 1
ATOM 2205 N N . GLN A 1 269 ? -18.201 -3.334 25.643 1.00 69.19 269 GLN A N 1
ATOM 2206 C CA . GLN A 1 269 ? -19.447 -3.894 26.144 1.00 69.19 269 GLN A CA 1
ATOM 2207 C C . GLN A 1 269 ? -19.511 -3.874 27.671 1.00 69.19 269 GLN A C 1
ATOM 2209 O O . GLN A 1 269 ? -18.599 -4.296 28.371 1.00 69.19 269 GLN A O 1
ATOM 2214 N N . ARG A 1 270 ? -20.653 -3.424 28.206 1.00 65.75 270 ARG A N 1
ATOM 2215 C CA . ARG A 1 270 ? -20.910 -3.387 29.657 1.00 65.75 270 ARG A CA 1
ATOM 2216 C C . ARG A 1 270 ? -21.367 -4.730 30.247 1.00 65.75 270 ARG A C 1
ATOM 2218 O O . ARG A 1 270 ? -21.420 -4.853 31.465 1.00 65.75 270 ARG A O 1
ATOM 2225 N N . LYS A 1 271 ? -21.770 -5.706 29.423 1.00 61.25 271 LYS A N 1
ATOM 2226 C CA . LYS A 1 271 ? -22.283 -7.021 29.853 1.00 61.25 271 LYS A CA 1
ATOM 2227 C C . LYS A 1 271 ? -21.667 -8.130 28.999 1.00 61.25 271 LYS A C 1
ATOM 2229 O O . LYS A 1 271 ? -21.573 -7.966 27.792 1.00 61.25 271 LYS A O 1
ATOM 2234 N N . GLN A 1 272 ? -21.347 -9.266 29.622 1.00 55.00 272 GLN A N 1
ATOM 2235 C CA . GLN A 1 272 ? -20.745 -10.460 28.999 1.00 55.00 272 GLN A CA 1
ATOM 2236 C C . GLN A 1 272 ? -21.656 -11.222 28.004 1.00 55.00 272 GLN A C 1
ATOM 2238 O O . GLN A 1 272 ? -21.302 -12.321 27.595 1.00 55.00 272 GLN A O 1
ATOM 2243 N N . ASN A 1 273 ? -22.824 -10.690 27.612 1.00 54.62 273 ASN A N 1
ATOM 2244 C CA . ASN A 1 273 ? -23.763 -11.390 26.722 1.00 54.62 273 ASN A CA 1
ATOM 2245 C C . ASN A 1 273 ? -23.811 -10.713 25.328 1.00 54.62 273 ASN A C 1
ATOM 2247 O O . ASN A 1 273 ? -24.121 -9.515 25.270 1.00 54.62 273 ASN A O 1
ATOM 2251 N N . PRO A 1 274 ? -23.502 -11.417 24.215 1.00 56.28 274 PRO A N 1
ATOM 2252 C CA . PRO A 1 274 ? -22.981 -10.799 23.002 1.00 56.28 274 PRO A CA 1
ATOM 2253 C C . PRO A 1 274 ? -24.055 -10.686 21.915 1.00 56.28 274 PRO A C 1
ATOM 2255 O O . PRO A 1 274 ? -24.032 -11.416 20.930 1.00 56.28 274 PRO A O 1
ATOM 2258 N N . ASP A 1 275 ? -24.982 -9.738 22.042 1.00 74.06 275 ASP A N 1
ATOM 2259 C CA . ASP A 1 275 ? -25.770 -9.315 20.876 1.00 74.06 275 ASP A CA 1
ATOM 2260 C C . ASP A 1 275 ? -25.380 -7.907 20.437 1.00 74.06 275 ASP A C 1
ATOM 2262 O O . ASP A 1 275 ? -26.092 -6.915 20.608 1.00 74.06 275 ASP A O 1
ATOM 2266 N N . VAL A 1 276 ? -24.160 -7.833 19.903 1.00 77.56 276 VAL A N 1
ATOM 2267 C CA . VAL A 1 276 ? -23.538 -6.613 19.378 1.00 77.56 276 VAL A CA 1
ATOM 2268 C C . VAL A 1 276 ? -24.447 -5.943 18.351 1.00 77.56 276 VAL A C 1
ATOM 2270 O O . VAL A 1 276 ? -24.602 -4.726 18.373 1.00 77.56 276 VAL A O 1
ATOM 2273 N N . ALA A 1 277 ? -25.070 -6.735 17.475 1.00 80.44 277 ALA A N 1
ATOM 2274 C CA . ALA A 1 277 ? -25.913 -6.234 16.399 1.00 80.44 277 ALA A CA 1
ATOM 2275 C C . ALA A 1 277 ? -27.201 -5.600 16.937 1.00 80.44 277 ALA A C 1
ATOM 2277 O O . ALA A 1 277 ? -27.577 -4.519 16.485 1.00 80.44 277 ALA A O 1
ATOM 2278 N N . ASN A 1 278 ? -27.853 -6.222 17.923 1.00 80.81 278 ASN A N 1
ATOM 2279 C CA . ASN A 1 278 ? -29.038 -5.641 18.551 1.00 80.81 278 ASN A CA 1
ATOM 2280 C C . ASN A 1 278 ? -28.703 -4.400 19.390 1.00 80.81 278 ASN A C 1
ATOM 2282 O O . ASN A 1 278 ? -29.461 -3.428 19.368 1.00 80.81 278 ASN A O 1
ATOM 2286 N N . ASN A 1 279 ? -27.550 -4.386 20.063 1.00 79.88 279 ASN A N 1
ATOM 2287 C CA . ASN A 1 279 ? -27.078 -3.198 20.774 1.00 79.88 279 ASN A CA 1
ATOM 2288 C C . ASN A 1 279 ? -26.791 -2.045 19.801 1.00 79.88 279 ASN A C 1
ATOM 2290 O O . ASN A 1 279 ? -27.307 -0.948 19.999 1.00 79.88 279 ASN A O 1
ATOM 2294 N N . LEU A 1 280 ? -26.070 -2.309 18.706 1.00 82.50 280 LEU A N 1
ATOM 2295 C CA . LEU A 1 280 ? -25.817 -1.334 17.643 1.00 82.50 280 LEU A CA 1
ATOM 2296 C C . LEU A 1 280 ? -27.109 -0.806 17.022 1.00 82.50 280 LEU A C 1
ATOM 2298 O O . LEU A 1 280 ? -27.251 0.400 16.837 1.00 82.50 280 LEU A O 1
ATOM 2302 N N . LEU A 1 281 ? -28.073 -1.685 16.745 1.00 82.88 281 LEU A N 1
ATOM 2303 C CA . LEU A 1 281 ? -29.378 -1.292 16.222 1.00 82.88 281 LEU A CA 1
ATOM 2304 C C . LEU A 1 281 ? -30.087 -0.303 17.156 1.00 82.88 281 LEU A C 1
ATOM 2306 O O . LEU A 1 281 ? -30.668 0.669 16.679 1.00 82.88 281 LEU A O 1
ATOM 2310 N N . ALA A 1 282 ? -30.030 -0.515 18.473 1.00 78.62 282 ALA A N 1
ATOM 2311 C CA . ALA A 1 282 ? -30.669 0.372 19.443 1.00 78.62 282 ALA A CA 1
ATOM 2312 C C . ALA A 1 282 ? -30.060 1.788 19.457 1.00 78.62 282 ALA A C 1
ATOM 2314 O O . ALA A 1 282 ? -30.779 2.766 19.681 1.00 78.62 282 ALA A O 1
ATOM 2315 N N . VAL A 1 283 ? -28.753 1.911 19.202 1.00 77.94 283 VAL A N 1
ATOM 2316 C CA . VAL A 1 283 ? -28.066 3.215 19.155 1.00 77.94 283 VAL A CA 1
ATOM 2317 C C . VAL A 1 283 ? -28.136 3.885 17.781 1.00 77.94 283 VAL A C 1
ATOM 2319 O O . VAL A 1 283 ? -28.187 5.110 17.726 1.00 77.94 283 VAL A O 1
ATOM 2322 N N . LEU A 1 284 ? -28.172 3.109 16.692 1.00 79.62 284 LEU A N 1
ATOM 2323 C CA . LEU A 1 284 ? -28.294 3.613 15.317 1.00 79.62 284 LEU A CA 1
ATOM 2324 C C . LEU A 1 284 ? -29.727 4.020 14.957 1.00 79.62 284 LEU A C 1
ATOM 2326 O O . LEU A 1 284 ? -29.928 4.885 14.105 1.00 79.62 284 LEU A O 1
ATOM 2330 N N . LYS A 1 285 ? -30.737 3.395 15.573 1.00 79.44 285 LYS A N 1
ATOM 2331 C CA . LYS A 1 285 ? -32.135 3.668 15.243 1.00 79.44 285 LYS A CA 1
ATOM 2332 C C . LYS A 1 285 ? -32.533 5.075 15.714 1.00 79.44 285 LYS A C 1
ATOM 2334 O O . LYS A 1 285 ? -32.378 5.385 16.897 1.00 79.44 285 LYS A O 1
ATOM 2339 N N . PRO A 1 286 ? -33.121 5.901 14.835 1.00 69.56 286 PRO A N 1
ATOM 2340 C CA . PRO A 1 286 ? -33.715 7.156 15.256 1.00 69.56 286 PRO A CA 1
ATOM 2341 C C . PRO A 1 286 ? -34.898 6.922 16.209 1.00 69.56 286 PRO A C 1
ATOM 2343 O O . PRO A 1 286 ? -35.757 6.065 15.976 1.00 69.56 286 PRO A O 1
ATOM 2346 N N . VAL A 1 287 ? -34.961 7.715 17.271 1.00 70.94 287 VAL A N 1
ATOM 2347 C CA . VAL A 1 287 ? -36.066 7.794 18.224 1.00 70.94 287 VAL A CA 1
ATOM 2348 C C . VAL A 1 287 ? -36.947 8.975 17.828 1.00 70.94 287 VAL A C 1
ATOM 2350 O O . VAL A 1 287 ? -36.489 10.109 17.716 1.00 70.94 287 VAL A O 1
ATOM 2353 N N . GLN A 1 288 ? -38.235 8.724 17.603 1.00 61.03 288 GLN A N 1
ATOM 2354 C CA . GLN A 1 288 ? -39.192 9.818 17.463 1.00 61.03 288 GLN A CA 1
A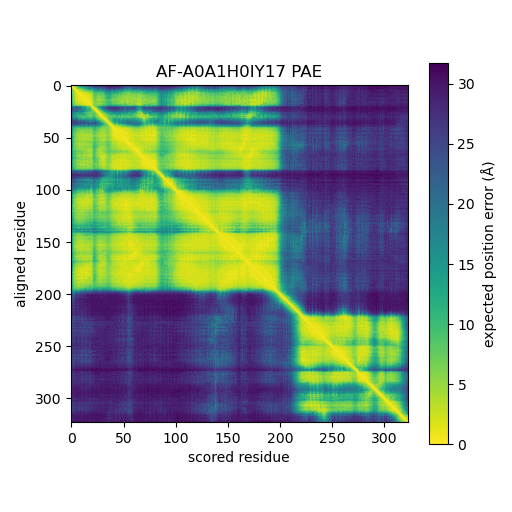TOM 2355 C C . GLN A 1 288 ? -39.477 10.410 18.837 1.00 61.03 288 GLN A C 1
ATOM 2357 O O . GLN A 1 288 ? -40.032 9.733 19.709 1.00 61.03 288 GLN A O 1
ATOM 2362 N N . ASP A 1 289 ? -39.145 11.686 19.008 1.00 59.69 289 ASP A N 1
ATOM 2363 C CA . ASP A 1 289 ? -39.626 12.443 20.148 1.00 59.69 289 ASP A CA 1
ATOM 2364 C C . ASP A 1 289 ? -41.102 12.788 19.907 1.00 59.69 289 ASP A C 1
ATOM 2366 O O . ASP A 1 289 ? -41.451 13.638 19.082 1.00 59.69 289 ASP A O 1
ATOM 2370 N N . LYS A 1 290 ? -41.991 12.089 20.621 1.00 56.75 290 LYS A N 1
ATOM 2371 C CA . LYS A 1 290 ? -43.444 12.279 20.509 1.00 56.75 290 LYS A CA 1
ATOM 2372 C C . LYS A 1 290 ? -43.887 13.692 20.905 1.00 56.75 290 LYS A C 1
ATOM 2374 O O . LYS A 1 290 ? -44.944 14.121 20.451 1.00 56.75 290 LYS A O 1
ATOM 2379 N N . ASN A 1 291 ? -43.093 14.409 21.701 1.00 56.94 291 ASN A N 1
ATOM 2380 C CA . ASN A 1 291 ? -43.416 15.754 22.169 1.00 56.94 291 ASN A CA 1
ATOM 2381 C C . ASN A 1 291 ? -42.960 16.830 21.176 1.00 56.94 291 ASN A C 1
ATOM 2383 O O . ASN A 1 291 ? -43.648 17.834 21.009 1.00 56.94 291 ASN A O 1
ATOM 2387 N N . LEU A 1 292 ? -41.832 16.614 20.490 1.00 56.75 292 LEU A N 1
ATOM 2388 C CA . LEU A 1 292 ? -41.246 17.593 19.565 1.00 56.75 292 LEU A CA 1
ATOM 2389 C C . LEU A 1 292 ? -41.544 17.311 18.083 1.00 56.75 292 LEU A C 1
ATOM 2391 O O . LEU A 1 292 ? -41.234 18.146 17.238 1.00 56.75 292 LEU A O 1
ATOM 2395 N N . LYS A 1 293 ? -42.144 16.156 17.747 1.00 52.69 293 LYS A N 1
ATOM 2396 C CA . LYS A 1 293 ? -42.325 15.667 16.360 1.00 52.69 293 LYS A CA 1
ATOM 2397 C C . LYS A 1 293 ? -41.021 15.651 15.547 1.00 52.69 293 LYS A C 1
ATOM 2399 O O . LYS A 1 293 ? -41.051 15.650 14.317 1.00 52.69 293 LYS A O 1
ATOM 2404 N N . THR A 1 294 ? -39.877 15.628 16.220 1.00 49.72 294 THR A N 1
ATOM 2405 C CA . THR A 1 294 ? -38.556 15.570 15.603 1.00 49.72 294 THR A CA 1
ATOM 2406 C C . THR A 1 294 ? -37.978 14.171 15.743 1.00 49.72 294 THR A C 1
ATOM 2408 O O . THR A 1 294 ? -38.273 13.419 16.677 1.00 49.72 294 THR A O 1
ATOM 2411 N N . THR A 1 295 ? -37.166 13.803 14.759 1.00 57.38 295 THR A N 1
ATOM 2412 C CA . THR A 1 295 ? -36.412 12.555 14.777 1.00 57.38 295 THR A CA 1
ATOM 2413 C C . THR A 1 295 ? -35.084 12.846 15.462 1.00 57.38 295 THR A C 1
ATOM 2415 O O . THR A 1 295 ? -34.288 13.619 14.936 1.00 57.38 295 THR A O 1
ATOM 2418 N N . THR A 1 296 ? -34.860 12.282 16.644 1.00 63.56 296 THR A N 1
ATOM 2419 C CA . THR A 1 296 ? -33.596 12.411 17.376 1.00 63.56 296 THR A CA 1
ATOM 2420 C C . THR A 1 296 ? -32.894 11.062 17.408 1.00 63.56 296 THR A C 1
ATOM 2422 O O . THR A 1 296 ? -33.518 10.018 17.249 1.00 63.56 296 THR A O 1
ATOM 2425 N N . TYR A 1 297 ? -31.577 11.046 17.566 1.00 68.00 297 TYR A N 1
ATOM 2426 C CA . TYR A 1 297 ? -30.853 9.790 17.734 1.00 68.00 297 TYR A CA 1
ATOM 2427 C C . TYR A 1 297 ? -30.662 9.489 19.216 1.00 68.00 297 TYR A C 1
ATOM 2429 O O . TYR A 1 297 ? -30.433 10.401 20.010 1.00 68.00 297 TYR A O 1
ATOM 2437 N N . SER A 1 298 ? -30.684 8.207 19.587 1.00 63.91 298 SER A N 1
ATOM 2438 C CA . SER A 1 298 ? -30.503 7.732 20.970 1.00 63.91 298 SER A CA 1
ATOM 2439 C C . SER A 1 298 ? -29.233 8.279 21.646 1.00 63.91 298 SER A C 1
ATOM 2441 O O . SER A 1 298 ? -29.163 8.364 22.875 1.00 63.91 298 SER A O 1
ATOM 2443 N N . TYR A 1 299 ? -28.224 8.643 20.846 1.00 67.31 299 TYR A N 1
ATOM 2444 C CA . TYR A 1 299 ? -26.951 9.201 21.292 1.00 67.31 299 TYR A CA 1
ATOM 2445 C C . TYR A 1 299 ? -26.950 10.726 21.510 1.00 67.31 299 TYR A C 1
ATOM 2447 O O . TYR A 1 299 ? -26.057 11.229 22.188 1.00 67.31 299 TYR A O 1
ATOM 2455 N N . LEU A 1 300 ? -27.940 11.468 21.006 1.00 66.44 300 LEU A N 1
ATOM 2456 C CA . LEU A 1 300 ? -28.068 12.923 21.173 1.00 66.44 300 LEU A CA 1
ATOM 2457 C C . LEU A 1 300 ? -28.844 13.259 22.454 1.00 66.44 300 LEU A C 1
ATOM 2459 O O . LEU A 1 300 ? -29.944 13.809 22.423 1.00 66.44 300 LEU A O 1
ATOM 2463 N N . LYS A 1 301 ? -28.281 12.904 23.614 1.00 68.19 301 LYS A N 1
ATOM 2464 C CA . LYS A 1 301 ? -28.810 13.380 24.903 1.00 68.19 301 LYS A CA 1
ATOM 2465 C C . LYS A 1 301 ? -28.471 14.869 25.091 1.00 68.19 301 LYS A C 1
ATOM 2467 O O . LYS A 1 301 ? -27.418 15.287 24.621 1.00 68.19 301 LYS A O 1
ATOM 2472 N N . PRO A 1 302 ? -29.269 15.654 25.842 1.00 64.38 302 PRO A N 1
ATOM 2473 C CA . PRO A 1 302 ? -29.053 17.102 25.998 1.00 64.38 302 PRO A CA 1
ATOM 2474 C C . PRO A 1 302 ? -27.664 17.511 26.516 1.00 64.38 302 PRO A C 1
ATOM 2476 O O . PRO A 1 302 ? -27.211 18.618 26.258 1.00 64.38 302 PRO A O 1
ATOM 2479 N N . THR A 1 303 ? -26.983 16.630 27.251 1.00 67.75 303 THR A N 1
ATOM 2480 C CA . THR A 1 303 ? -25.646 16.867 27.820 1.00 67.75 303 THR A CA 1
ATOM 2481 C C . THR A 1 303 ? -24.507 16.281 26.986 1.00 67.75 303 THR A C 1
ATOM 2483 O O . THR A 1 303 ? -23.343 16.389 27.371 1.00 67.75 303 THR A O 1
ATOM 2486 N N . TYR A 1 304 ? -24.813 15.620 25.869 1.00 74.19 304 TYR A N 1
ATOM 2487 C CA . TYR A 1 304 ? -23.812 14.964 25.043 1.00 74.19 304 TYR A CA 1
ATOM 2488 C C . TYR A 1 304 ? -23.152 15.971 24.099 1.00 74.19 304 TYR A C 1
ATOM 2490 O O . TYR A 1 304 ? -23.814 16.589 23.268 1.00 74.19 304 TYR A O 1
ATOM 2498 N N . LYS A 1 305 ? -21.830 16.121 24.218 1.00 77.56 305 LYS A N 1
ATOM 2499 C CA . LYS A 1 305 ? -21.030 16.931 23.299 1.00 77.56 305 LYS A CA 1
ATOM 2500 C C . LYS A 1 305 ? -20.635 16.074 22.100 1.00 77.56 305 LYS A C 1
ATOM 2502 O O . LYS A 1 305 ? -19.913 15.094 22.275 1.00 77.56 305 LYS A O 1
ATOM 2507 N N . MET A 1 306 ? -21.084 16.468 20.909 1.00 78.56 306 MET A N 1
ATOM 2508 C CA . MET A 1 306 ? -20.679 15.823 19.660 1.00 78.56 306 MET A CA 1
ATOM 2509 C C . MET A 1 306 ? -19.158 15.851 19.510 1.00 78.56 306 MET A C 1
ATOM 2511 O O . MET A 1 306 ? -18.516 16.881 19.732 1.00 78.56 306 MET A O 1
ATOM 2515 N N . LYS A 1 307 ? -18.587 14.704 19.150 1.00 82.12 307 LYS A N 1
ATOM 2516 C CA . LYS A 1 307 ? -17.149 14.518 18.945 1.00 82.12 307 LYS A CA 1
ATOM 2517 C C . LYS A 1 307 ? -16.749 14.618 17.476 1.00 82.12 307 LYS A C 1
ATOM 2519 O O . LYS A 1 307 ? -15.601 14.940 17.191 1.00 82.12 307 LYS A O 1
ATOM 2524 N N . PHE A 1 308 ? -17.683 14.368 16.561 1.00 82.38 308 PHE A N 1
ATOM 2525 C CA . PHE A 1 308 ? -17.431 14.255 15.122 1.00 82.38 308 PHE A CA 1
ATOM 2526 C C . PHE A 1 308 ? -18.072 15.391 14.300 1.00 82.38 308 PHE A C 1
ATOM 2528 O O . PHE A 1 308 ? -18.168 15.316 13.073 1.00 82.38 308 PHE A O 1
ATOM 2535 N N . ASP A 1 309 ? -18.476 16.478 14.965 1.00 76.81 309 ASP A N 1
ATOM 2536 C CA . ASP A 1 309 ? -19.008 17.703 14.343 1.00 76.81 309 ASP A CA 1
ATOM 2537 C C . ASP A 1 309 ? -18.007 18.337 13.360 1.00 76.81 309 ASP A C 1
ATOM 2539 O O . ASP A 1 309 ? -18.409 18.860 12.320 1.00 76.81 309 ASP A O 1
ATOM 2543 N N . SER A 1 310 ? -16.709 18.196 13.638 1.00 79.31 310 SER A N 1
ATOM 2544 C CA . SER A 1 310 ? -15.635 18.880 12.918 1.00 79.31 310 SER A CA 1
ATOM 2545 C C . SER A 1 310 ? -15.237 18.200 11.609 1.00 79.31 310 SER A C 1
ATOM 2547 O O . SER A 1 310 ? -14.425 18.745 10.860 1.00 79.31 310 SER A O 1
ATOM 2549 N N . ILE A 1 311 ? -15.802 17.023 11.303 1.00 75.81 311 ILE A N 1
ATOM 2550 C CA . ILE A 1 311 ? -15.600 16.360 10.007 1.00 75.81 311 ILE A CA 1
ATOM 2551 C C . ILE A 1 311 ? -16.063 17.333 8.900 1.00 75.81 311 ILE A C 1
ATOM 2553 O O . ILE A 1 311 ? -17.199 17.804 8.967 1.00 75.81 311 ILE A O 1
ATOM 2557 N N . PRO A 1 312 ? -15.239 17.676 7.897 1.00 77.44 312 PRO A N 1
ATOM 2558 C CA . PRO A 1 312 ? -15.632 18.645 6.876 1.00 77.44 312 PRO A CA 1
ATOM 2559 C C . PRO A 1 312 ? -16.725 18.078 5.963 1.00 77.44 312 PRO A C 1
ATOM 2561 O O . PRO A 1 312 ? -16.816 16.875 5.770 1.00 77.44 312 PRO A O 1
ATOM 2564 N N . TYR A 1 313 ? -17.575 18.928 5.385 1.00 78.44 313 TYR A N 1
ATOM 2565 C CA . TYR A 1 313 ? -18.601 18.471 4.443 1.00 78.44 313 TYR A CA 1
ATOM 2566 C C . TYR A 1 313 ? -17.970 18.093 3.097 1.00 78.44 313 TYR A C 1
ATOM 2568 O O . TYR A 1 313 ? -17.259 18.907 2.501 1.00 78.44 313 TYR A O 1
ATOM 2576 N N . ARG A 1 314 ? -18.262 16.893 2.577 1.00 67.50 314 ARG A N 1
ATOM 2577 C CA . ARG A 1 314 ? -17.881 16.507 1.216 1.00 67.50 314 ARG A CA 1
ATOM 2578 C C . ARG A 1 314 ? -19.089 16.701 0.298 1.00 67.50 314 ARG A C 1
ATOM 2580 O O . ARG A 1 314 ? -20.050 15.941 0.395 1.00 67.50 314 ARG A O 1
ATOM 2587 N N . PRO A 1 315 ? -19.078 17.685 -0.619 1.00 56.97 315 PRO A N 1
ATOM 2588 C CA . PRO A 1 315 ? -20.186 17.843 -1.546 1.00 56.97 315 PRO A CA 1
ATOM 2589 C C . PRO A 1 315 ? -20.313 16.581 -2.398 1.00 56.97 315 PRO A C 1
ATOM 2591 O O . PRO A 1 315 ? -19.363 16.176 -3.073 1.00 56.97 315 PRO A O 1
ATOM 2594 N N . HIS A 1 316 ? -21.495 15.961 -2.381 1.00 54.25 316 HIS A N 1
ATOM 2595 C CA . HIS A 1 316 ? -21.827 14.923 -3.346 1.00 54.25 316 HIS A CA 1
ATOM 2596 C C . HIS A 1 316 ? -21.594 15.497 -4.7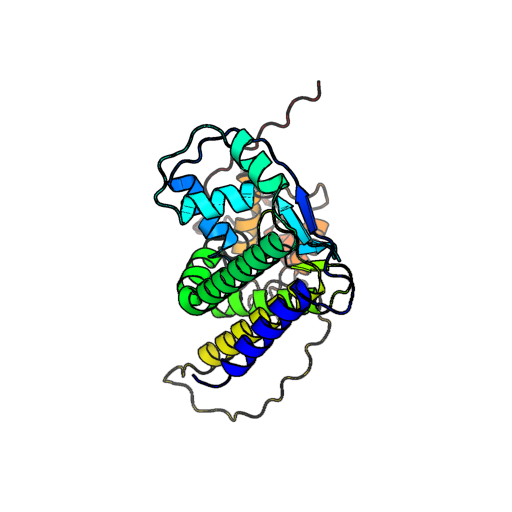48 1.00 54.25 316 HIS A C 1
ATOM 2598 O O . HIS A 1 316 ? -22.273 16.445 -5.155 1.00 54.25 316 HIS A O 1
ATOM 2604 N N . LYS A 1 317 ? -20.641 14.932 -5.505 1.00 47.97 317 LYS A N 1
ATOM 2605 C CA . LYS A 1 317 ? -20.582 15.160 -6.953 1.00 47.97 317 LYS A CA 1
ATOM 2606 C C . LYS A 1 317 ? -21.965 14.784 -7.481 1.00 47.97 317 LYS A C 1
ATOM 2608 O O . LYS A 1 317 ? -22.359 13.621 -7.384 1.00 47.97 317 LYS A O 1
ATOM 2613 N N . LYS A 1 318 ? -22.734 15.773 -7.959 1.00 38.94 318 LYS A N 1
ATOM 2614 C CA . LYS A 1 318 ? -24.021 15.528 -8.619 1.00 38.94 318 LYS A CA 1
ATOM 2615 C C . LYS A 1 318 ? -23.778 14.426 -9.643 1.00 38.94 318 LYS A C 1
ATOM 2617 O O . LYS A 1 318 ? -22.906 14.590 -10.496 1.00 38.94 318 LYS A O 1
ATOM 2622 N N . LYS A 1 319 ? -24.513 13.312 -9.538 1.00 37.19 319 LYS A N 1
ATOM 2623 C CA . LYS A 1 319 ? -24.521 12.297 -10.596 1.00 37.19 319 LYS A CA 1
ATOM 2624 C C . LYS A 1 319 ? -24.740 13.041 -11.919 1.00 37.19 319 LYS A C 1
ATOM 2626 O O . LYS A 1 319 ? -25.677 13.849 -11.976 1.00 37.19 319 LYS A O 1
ATOM 2631 N N . PRO A 1 320 ? -23.893 12.848 -12.945 1.00 36.19 320 PRO A N 1
ATOM 2632 C CA . PRO A 1 320 ? -24.194 13.396 -14.255 1.00 36.19 320 PRO A CA 1
ATOM 2633 C C . PRO A 1 320 ? -25.582 12.882 -14.636 1.00 36.19 320 PRO A C 1
ATOM 2635 O O . PRO A 1 320 ? -25.870 11.692 -14.490 1.00 36.19 320 PRO A O 1
ATOM 2638 N N . LYS A 1 321 ? -26.479 13.794 -15.027 1.00 34.03 321 LYS A N 1
ATOM 2639 C CA . LYS A 1 321 ? -27.759 13.390 -15.606 1.00 34.03 321 LYS A CA 1
ATOM 2640 C C . LYS A 1 321 ? -27.420 12.501 -16.797 1.00 34.03 321 LYS A C 1
ATOM 2642 O O . LYS A 1 321 ? -26.692 12.954 -17.679 1.00 34.03 321 LYS A O 1
ATOM 2647 N N . ALA A 1 322 ? -27.906 11.262 -16.777 1.00 42.81 322 ALA A N 1
ATOM 2648 C CA . ALA A 1 322 ? -27.873 10.401 -17.947 1.00 42.81 322 ALA A CA 1
ATOM 2649 C C . ALA A 1 322 ? -28.472 11.199 -19.115 1.00 42.81 322 ALA A C 1
ATOM 2651 O O . ALA A 1 322 ? -29.575 11.740 -18.983 1.00 42.81 322 ALA A O 1
ATOM 2652 N N . ARG A 1 323 ? -27.675 11.379 -20.167 1.00 43.56 323 ARG A N 1
ATOM 2653 C CA . ARG A 1 323 ? -28.115 11.942 -21.440 1.00 43.56 323 ARG A CA 1
ATOM 2654 C C . ARG A 1 323 ? -28.573 10.813 -22.336 1.00 43.56 323 ARG A C 1
ATOM 2656 O O . ARG A 1 323 ? -27.891 9.765 -22.303 1.00 43.56 323 ARG A O 1
#